Protein AF-A0A3Q0JJH2-F1 (afdb_monomer)

Radius of gyration: 17.93 Å; Cα contacts (8 Å, |Δi|>4): 308; chains: 1; bounding box: 48×33×58 Å

Structure (mmCIF, N/CA/C/O backbone):
data_AF-A0A3Q0JJH2-F1
#
_entry.id   AF-A0A3Q0JJH2-F1
#
loop_
_atom_site.group_PDB
_atom_site.id
_atom_site.type_symbol
_atom_site.label_atom_id
_atom_site.label_alt_id
_atom_site.label_comp_id
_atom_site.label_asym_id
_atom_site.label_entity_id
_atom_site.label_seq_id
_atom_site.pdbx_PDB_ins_code
_atom_site.Cartn_x
_atom_site.Cartn_y
_atom_site.Cartn_z
_atom_site.occupancy
_atom_site.B_iso_or_equiv
_atom_site.auth_seq_id
_atom_site.auth_comp_id
_atom_site.auth_asym_id
_atom_site.auth_atom_id
_atom_site.pdbx_PDB_model_num
ATOM 1 N N . MET A 1 1 ? 22.265 -4.317 -10.765 1.00 78.56 1 MET A N 1
ATOM 2 C CA . MET A 1 1 ? 21.485 -3.491 -11.712 1.00 78.56 1 MET A CA 1
ATOM 3 C C . MET A 1 1 ? 22.244 -2.249 -12.157 1.00 78.56 1 MET A C 1
ATOM 5 O O . MET A 1 1 ? 22.391 -2.113 -13.357 1.00 78.56 1 MET A O 1
ATOM 9 N N . VAL A 1 2 ? 22.826 -1.436 -11.262 1.00 87.62 2 VAL A N 1
ATOM 10 C CA . VAL A 1 2 ? 23.660 -0.266 -11.648 1.00 87.62 2 VAL A CA 1
ATOM 11 C C . VAL A 1 2 ? 24.727 -0.610 -12.698 1.00 87.62 2 VAL A C 1
ATOM 13 O O . VAL A 1 2 ? 24.720 -0.040 -13.778 1.00 87.62 2 VAL A O 1
ATOM 16 N N . ALA A 1 3 ? 25.558 -1.629 -12.451 1.00 90.75 3 ALA A N 1
ATOM 17 C CA . ALA A 1 3 ? 26.595 -2.040 -13.405 1.00 90.75 3 ALA A CA 1
ATOM 18 C C . ALA A 1 3 ? 26.052 -2.456 -14.790 1.00 90.75 3 ALA A C 1
ATOM 20 O O . ALA A 1 3 ? 26.708 -2.226 -15.800 1.00 90.75 3 ALA A O 1
ATOM 21 N N . LEU A 1 4 ? 24.856 -3.057 -14.844 1.00 87.44 4 LEU A N 1
ATOM 22 C CA . LEU A 1 4 ? 24.212 -3.436 -16.105 1.00 87.44 4 LEU A CA 1
ATOM 23 C C . LEU A 1 4 ? 23.657 -2.204 -16.828 1.00 87.44 4 LEU A C 1
ATOM 25 O O . LEU A 1 4 ? 23.808 -2.097 -18.040 1.00 87.44 4 LEU A O 1
ATOM 29 N N . LYS A 1 5 ? 23.070 -1.263 -16.078 1.00 86.62 5 LYS A N 1
ATOM 30 C CA . LYS A 1 5 ? 22.607 0.019 -16.613 1.00 86.62 5 LYS A CA 1
ATOM 31 C C . LYS A 1 5 ? 23.754 0.817 -17.215 1.00 86.62 5 LYS A C 1
ATOM 33 O O . LYS A 1 5 ? 23.659 1.248 -18.356 1.00 86.62 5 LYS A O 1
ATOM 38 N N . ASP A 1 6 ? 24.866 0.934 -16.499 1.00 90.19 6 ASP A N 1
ATOM 39 C CA . ASP A 1 6 ? 26.041 1.651 -16.993 1.00 90.19 6 ASP A CA 1
ATOM 40 C C . ASP A 1 6 ? 26.642 0.985 -18.239 1.00 90.19 6 ASP A C 1
ATOM 42 O O . ASP A 1 6 ? 27.138 1.672 -19.131 1.00 90.19 6 ASP A O 1
ATOM 46 N N . LEU A 1 7 ? 26.590 -0.349 -18.325 1.00 92.12 7 LEU A N 1
ATOM 47 C CA . LEU A 1 7 ? 27.030 -1.091 -19.505 1.00 92.12 7 LEU A CA 1
ATOM 48 C C . LEU A 1 7 ? 26.127 -0.826 -20.717 1.00 92.12 7 LEU A C 1
ATOM 50 O O . LEU A 1 7 ? 26.642 -0.514 -21.787 1.00 92.12 7 LEU A O 1
ATOM 54 N N . LEU A 1 8 ? 24.806 -0.924 -20.556 1.00 89.56 8 LEU A N 1
ATOM 55 C CA . LEU A 1 8 ? 23.842 -0.681 -21.636 1.00 89.56 8 LEU A CA 1
ATOM 56 C C . LEU A 1 8 ? 23.900 0.768 -22.121 1.00 89.56 8 LEU A C 1
ATOM 58 O O . LEU A 1 8 ? 24.003 1.003 -23.324 1.00 89.56 8 LEU A O 1
ATOM 62 N N . ASN A 1 9 ? 23.995 1.720 -21.192 1.00 90.12 9 ASN A N 1
ATOM 63 C CA . ASN A 1 9 ? 24.162 3.132 -21.517 1.00 90.12 9 ASN A CA 1
ATOM 64 C C . ASN A 1 9 ? 25.448 3.379 -22.325 1.00 90.12 9 ASN A C 1
ATOM 66 O O . ASN A 1 9 ? 25.437 4.141 -23.288 1.00 90.12 9 ASN A O 1
ATOM 70 N N . LYS A 1 10 ? 26.560 2.702 -21.991 1.00 94.06 10 LYS A N 1
ATOM 71 C CA . LYS A 1 10 ? 27.806 2.768 -22.784 1.00 94.06 10 LYS A CA 1
ATOM 72 C C . LYS A 1 10 ? 27.667 2.156 -24.178 1.00 94.06 10 LYS A C 1
ATOM 74 O O . LYS A 1 10 ? 28.386 2.566 -25.083 1.00 94.06 10 LYS A O 1
ATOM 79 N N . LEU A 1 11 ? 26.771 1.187 -24.344 1.00 93.12 11 LEU A N 1
ATOM 80 C CA . LEU A 1 11 ? 26.428 0.588 -25.634 1.00 93.12 11 LEU A CA 1
ATOM 81 C C . LEU A 1 11 ? 25.374 1.407 -26.406 1.00 93.12 11 LEU A C 1
ATOM 83 O O . LEU A 1 11 ? 25.013 1.021 -27.514 1.00 93.12 11 LEU A O 1
ATOM 87 N N . GLY A 1 12 ? 24.902 2.531 -25.851 1.00 91.00 12 GLY A N 1
ATOM 88 C CA . GLY A 1 12 ? 23.890 3.392 -26.465 1.00 91.00 12 GLY A CA 1
ATOM 89 C C . GLY A 1 12 ? 22.457 2.865 -26.349 1.00 91.00 12 GLY A C 1
ATOM 90 O O . GLY A 1 12 ? 21.598 3.301 -27.107 1.00 91.00 12 GLY A O 1
ATOM 91 N N . SER A 1 13 ? 22.197 1.923 -25.438 1.00 86.00 13 SER A N 1
ATOM 92 C CA . SER A 1 13 ? 20.863 1.382 -25.172 1.00 86.00 13 SER A CA 1
ATOM 93 C C . SER A 1 13 ? 20.348 1.861 -23.816 1.00 86.00 13 SER A C 1
ATOM 95 O O . SER A 1 13 ? 21.037 1.737 -22.806 1.00 86.00 13 SER A O 1
ATOM 97 N N . GLU A 1 14 ? 19.119 2.375 -23.798 1.00 82.69 14 GLU A N 1
ATOM 98 C CA . GLU A 1 14 ? 18.398 2.781 -22.581 1.00 82.69 14 GLU A CA 1
ATOM 99 C C . GLU A 1 14 ? 17.363 1.724 -22.140 1.00 82.69 14 GLU A C 1
ATOM 101 O O . GLU A 1 14 ? 16.640 1.901 -21.157 1.00 82.69 14 GLU A O 1
ATOM 106 N N . ASP A 1 15 ? 17.303 0.599 -22.858 1.00 82.88 15 ASP A N 1
ATOM 107 C CA . ASP A 1 15 ? 16.309 -0.452 -22.676 1.00 82.88 15 ASP A CA 1
ATOM 108 C C . ASP A 1 15 ? 16.650 -1.340 -21.475 1.00 82.88 15 ASP A C 1
ATOM 110 O O . ASP A 1 15 ? 17.476 -2.254 -21.536 1.00 82.88 15 ASP A O 1
ATOM 114 N N . LEU A 1 16 ? 15.977 -1.077 -20.357 1.00 81.06 16 LEU A N 1
ATOM 115 C CA . LEU A 1 16 ? 16.113 -1.825 -19.112 1.00 81.06 16 LEU A CA 1
ATOM 116 C C . LEU A 1 16 ? 14.752 -2.211 -18.570 1.00 81.06 16 LEU A C 1
ATOM 118 O O . LEU A 1 16 ? 14.040 -1.362 -18.047 1.00 81.06 16 LEU A O 1
ATOM 122 N N . TYR A 1 17 ? 14.445 -3.501 -18.605 1.00 80.88 17 TYR A N 1
ATOM 123 C CA . TYR A 1 17 ? 13.133 -4.007 -18.227 1.00 80.88 17 TYR A CA 1
ATOM 124 C C . TYR A 1 17 ? 13.139 -4.725 -16.878 1.00 80.88 17 TYR A C 1
ATOM 126 O O . TYR A 1 17 ? 14.127 -5.342 -16.474 1.00 80.88 17 TYR A O 1
ATOM 134 N N . THR A 1 18 ? 11.994 -4.677 -16.201 1.00 80.88 18 THR A N 1
ATOM 135 C CA . THR A 1 18 ? 11.694 -5.465 -15.001 1.00 80.88 18 THR A CA 1
ATOM 136 C C . THR A 1 18 ? 10.620 -6.499 -15.299 1.00 80.88 18 THR A C 1
ATOM 138 O O . THR A 1 18 ? 9.795 -6.315 -16.191 1.00 80.88 18 THR A O 1
ATOM 141 N N . GLU A 1 19 ? 10.595 -7.573 -14.514 1.00 81.50 19 GLU A N 1
ATOM 142 C CA . GLU A 1 19 ? 9.581 -8.627 -14.640 1.00 81.50 19 GLU A CA 1
ATOM 143 C C . GLU A 1 19 ? 8.169 -8.122 -14.312 1.00 81.50 19 GLU A C 1
ATOM 145 O O . GLU A 1 19 ? 7.200 -8.504 -14.965 1.00 81.50 19 GLU A O 1
ATOM 150 N N . TYR A 1 20 ? 8.048 -7.250 -13.305 1.00 79.94 20 TYR A N 1
ATOM 151 C CA . TYR A 1 20 ? 6.765 -6.721 -12.857 1.00 79.94 20 TYR A CA 1
ATOM 152 C C . TYR A 1 20 ? 6.463 -5.391 -13.539 1.00 79.94 20 TYR A C 1
ATOM 154 O O . TYR A 1 20 ? 7.293 -4.475 -13.539 1.00 79.94 20 TYR A O 1
ATOM 162 N N . ALA A 1 21 ? 5.256 -5.296 -14.097 1.00 76.94 21 ALA A N 1
ATOM 163 C CA . ALA A 1 21 ? 4.730 -4.070 -14.671 1.00 76.94 21 ALA A CA 1
ATOM 164 C C . ALA A 1 21 ? 4.319 -3.082 -13.569 1.00 76.94 21 ALA A C 1
ATOM 166 O O . ALA A 1 21 ? 3.740 -3.476 -12.556 1.00 76.94 21 ALA A O 1
ATOM 167 N N . PHE A 1 22 ? 4.588 -1.798 -13.789 1.00 81.06 22 PHE A N 1
ATOM 168 C CA . PHE A 1 22 ? 4.107 -0.699 -12.958 1.00 81.06 22 PHE A CA 1
ATOM 169 C C . PHE A 1 22 ? 3.631 0.428 -13.886 1.00 81.06 22 PHE A C 1
ATOM 171 O O . PHE A 1 22 ? 4.276 0.659 -14.914 1.00 81.06 22 PHE A O 1
ATOM 178 N N . PRO A 1 23 ? 2.513 1.107 -13.581 1.00 79.94 23 PRO A N 1
ATOM 179 C CA . PRO A 1 23 ? 1.968 2.133 -14.457 1.00 79.94 23 PRO A CA 1
ATOM 180 C C . PRO A 1 23 ? 2.925 3.327 -14.534 1.00 79.94 23 PRO A C 1
ATOM 182 O O . PRO A 1 23 ? 3.273 3.934 -13.524 1.00 79.94 23 PRO A O 1
ATOM 185 N N . LEU A 1 24 ? 3.342 3.664 -15.754 1.00 72.62 24 LEU A N 1
ATOM 186 C CA . LEU A 1 24 ? 4.229 4.799 -16.034 1.00 72.62 24 LEU A CA 1
ATOM 187 C C . LEU A 1 24 ? 3.459 6.101 -16.317 1.00 72.62 24 LEU A C 1
ATOM 189 O O . LEU A 1 24 ? 4.075 7.141 -16.527 1.00 72.62 24 LEU A O 1
ATOM 193 N N . GLU A 1 25 ? 2.124 6.061 -16.339 1.00 69.94 25 GLU A N 1
ATOM 194 C CA . GLU A 1 25 ? 1.290 7.239 -16.596 1.00 69.94 25 GLU A CA 1
ATOM 195 C C . GLU A 1 25 ? 1.340 8.246 -15.429 1.00 69.94 25 GLU A C 1
ATOM 197 O O . GLU A 1 25 ? 1.331 7.877 -14.251 1.00 69.94 25 GLU A O 1
ATOM 202 N N . GLY A 1 26 ? 1.363 9.544 -15.749 1.00 65.81 26 GLY A N 1
ATOM 203 C CA . GLY A 1 26 ? 1.410 10.624 -14.758 1.00 65.81 26 GLY A CA 1
ATOM 204 C C . GLY A 1 26 ? 2.782 10.764 -14.090 1.00 65.81 26 GLY A C 1
ATOM 205 O O . GLY A 1 26 ? 3.804 10.787 -14.764 1.00 65.81 26 GLY A O 1
ATOM 206 N N . ALA A 1 27 ? 2.808 10.874 -12.757 1.00 61.03 27 ALA A N 1
ATOM 207 C CA . ALA A 1 27 ? 4.054 10.976 -11.985 1.00 61.03 27 ALA A CA 1
ATOM 208 C C . ALA A 1 27 ? 4.847 9.652 -11.913 1.00 61.03 27 ALA A C 1
ATOM 210 O O . ALA A 1 27 ? 5.954 9.646 -11.375 1.00 61.03 27 ALA A O 1
ATOM 211 N N . GLY A 1 28 ? 4.275 8.549 -12.425 1.00 72.44 28 GLY A N 1
ATOM 212 C CA . GLY A 1 28 ? 4.922 7.253 -12.641 1.00 72.44 28 GLY A CA 1
ATOM 213 C C . GLY A 1 28 ? 5.951 6.878 -11.573 1.00 72.44 28 GLY A C 1
ATOM 214 O O . GLY A 1 28 ? 5.634 6.777 -10.385 1.00 72.44 28 GLY A O 1
ATOM 215 N N . THR A 1 29 ? 7.193 6.701 -12.021 1.00 75.81 29 THR A N 1
ATOM 216 C CA . THR A 1 29 ? 8.358 6.348 -11.197 1.00 75.81 29 THR A CA 1
ATOM 217 C C . THR A 1 29 ? 9.186 7.549 -10.743 1.00 75.81 29 THR A C 1
ATOM 219 O O . THR A 1 29 ? 10.202 7.356 -10.086 1.00 75.81 29 THR A O 1
ATOM 222 N N . ASP A 1 30 ? 8.798 8.775 -11.097 1.00 79.62 30 ASP A N 1
ATOM 223 C CA . ASP A 1 30 ? 9.562 9.984 -10.760 1.00 79.62 30 ASP A CA 1
ATOM 224 C C . ASP A 1 30 ? 9.453 10.292 -9.256 1.00 79.62 30 ASP A C 1
ATOM 226 O O . ASP A 1 30 ? 10.434 10.540 -8.552 1.00 79.62 30 ASP A O 1
ATOM 230 N N . LEU A 1 31 ? 8.241 10.157 -8.710 1.00 84.88 31 LEU A N 1
ATOM 231 C CA . LEU A 1 31 ? 8.006 10.294 -7.276 1.00 84.88 31 LEU A CA 1
ATOM 232 C C . LEU A 1 31 ? 8.098 8.938 -6.576 1.00 84.88 31 LEU A C 1
ATOM 234 O O . LEU A 1 31 ? 7.193 8.109 -6.669 1.00 84.88 31 LEU A O 1
ATOM 238 N N . ARG A 1 32 ? 9.140 8.764 -5.753 1.00 87.00 32 ARG A N 1
ATOM 239 C CA . ARG A 1 32 ? 9.352 7.548 -4.940 1.00 87.00 32 ARG A CA 1
ATOM 240 C C . ARG A 1 32 ? 8.157 7.182 -4.054 1.00 87.00 32 ARG A C 1
ATOM 242 O O . ARG A 1 32 ? 7.902 6.011 -3.788 1.00 87.00 32 ARG A O 1
ATOM 249 N N . ALA A 1 33 ? 7.390 8.184 -3.627 1.00 86.31 33 ALA A N 1
ATOM 250 C CA . ALA A 1 33 ? 6.197 7.988 -2.809 1.00 86.31 33 ALA A CA 1
ATOM 251 C C . ALA A 1 33 ? 5.089 7.176 -3.510 1.00 86.31 33 ALA A C 1
ATOM 253 O O . ALA A 1 33 ? 4.217 6.631 -2.834 1.00 86.31 33 ALA A O 1
ATOM 254 N N . ASN A 1 34 ? 5.131 7.067 -4.842 1.00 87.06 34 ASN A N 1
ATOM 255 C CA . ASN A 1 34 ? 4.131 6.366 -5.647 1.00 87.06 34 ASN A CA 1
ATOM 256 C C . ASN A 1 34 ? 4.356 4.860 -5.754 1.00 87.06 34 ASN A C 1
ATOM 258 O O . ASN A 1 34 ? 3.548 4.197 -6.387 1.00 87.06 34 ASN A O 1
ATOM 262 N N . TYR A 1 35 ? 5.431 4.302 -5.202 1.00 87.69 35 TYR A N 1
ATOM 263 C CA . TYR A 1 35 ? 5.672 2.854 -5.258 1.00 87.69 35 TYR A CA 1
ATOM 264 C C . TYR A 1 35 ? 6.283 2.279 -3.981 1.00 87.69 35 TYR A C 1
ATOM 266 O O . TYR A 1 35 ? 6.516 1.069 -3.906 1.00 87.69 35 TYR A O 1
ATOM 274 N N . LEU A 1 36 ? 6.535 3.126 -2.983 1.00 90.75 36 LEU A N 1
ATOM 275 C CA . LEU A 1 36 ? 7.040 2.729 -1.681 1.00 90.75 36 LEU A CA 1
ATOM 276 C C . LEU A 1 36 ? 5.912 2.450 -0.685 1.00 90.75 36 LEU A C 1
ATOM 278 O O . LEU A 1 36 ? 4.808 2.999 -0.739 1.00 90.75 36 LEU A O 1
ATOM 282 N N . LEU A 1 37 ? 6.261 1.640 0.309 1.00 90.44 37 LEU A N 1
ATOM 283 C CA . LEU A 1 37 ? 5.600 1.678 1.600 1.00 90.44 37 LEU A CA 1
ATOM 284 C C . LEU A 1 37 ? 6.112 2.933 2.325 1.00 90.44 37 LEU A C 1
ATOM 286 O O . LEU A 1 37 ? 7.214 2.934 2.872 1.00 90.44 37 LEU A O 1
ATOM 290 N N . ASN A 1 38 ? 5.355 4.027 2.238 1.00 89.50 38 ASN A N 1
ATOM 291 C CA . ASN A 1 38 ? 5.768 5.334 2.754 1.00 89.50 38 ASN A CA 1
ATOM 292 C C . ASN A 1 38 ? 5.878 5.354 4.284 1.00 89.50 38 ASN A C 1
ATOM 294 O O . ASN A 1 38 ? 6.755 6.016 4.836 1.00 89.50 38 ASN A O 1
ATOM 298 N N . ASN A 1 39 ? 5.024 4.597 4.968 1.00 88.88 39 ASN A N 1
ATOM 299 C CA . ASN A 1 39 ? 5.152 4.339 6.392 1.00 88.88 39 ASN A CA 1
ATOM 300 C C . ASN A 1 39 ? 6.098 3.168 6.658 1.00 88.88 39 ASN A C 1
ATOM 302 O O . ASN A 1 39 ? 6.214 2.214 5.888 1.00 88.88 39 ASN A O 1
ATOM 306 N N . LYS A 1 40 ? 6.736 3.197 7.829 1.00 88.31 40 LYS A N 1
ATOM 307 C CA . LYS A 1 40 ? 7.517 2.057 8.319 1.00 88.31 40 LYS A CA 1
ATOM 308 C C . LYS A 1 40 ? 6.587 0.866 8.555 1.00 88.31 40 LYS A C 1
ATOM 310 O O . LYS A 1 40 ? 5.476 1.036 9.044 1.00 88.31 40 LYS A O 1
ATOM 315 N N . ILE A 1 41 ? 7.091 -0.351 8.345 1.00 87.25 41 ILE A N 1
ATOM 316 C CA . ILE A 1 41 ? 6.372 -1.600 8.668 1.00 87.25 41 ILE A CA 1
ATOM 317 C C . ILE A 1 41 ? 5.913 -1.619 10.136 1.00 87.25 41 ILE A C 1
ATOM 319 O O . ILE A 1 41 ? 4.834 -2.115 10.441 1.00 87.25 41 ILE A O 1
ATOM 323 N N . ALA A 1 42 ? 6.720 -1.056 11.042 1.00 84.75 42 ALA A N 1
ATOM 324 C CA . ALA A 1 42 ? 6.350 -0.904 12.447 1.00 84.75 42 ALA A CA 1
ATOM 325 C C . ALA A 1 42 ? 5.176 0.068 12.644 1.00 84.75 42 ALA A C 1
ATOM 327 O O . ALA A 1 42 ? 4.333 -0.188 13.486 1.00 84.75 42 ALA A O 1
ATOM 328 N N . GLY A 1 43 ? 5.068 1.118 11.825 1.00 85.12 43 GLY A N 1
ATOM 329 C CA . GLY A 1 43 ? 3.969 2.080 11.898 1.00 85.12 43 GLY A CA 1
ATOM 330 C C . GLY A 1 43 ? 2.602 1.462 11.600 1.00 85.12 43 GLY A C 1
ATOM 331 O O . GLY A 1 43 ? 1.601 1.982 12.064 1.00 85.12 43 GLY A O 1
ATOM 332 N N . ALA A 1 44 ? 2.534 0.312 10.919 1.00 87.81 44 ALA A N 1
ATOM 333 C CA . ALA A 1 44 ? 1.265 -0.382 10.687 1.00 87.81 44 ALA A CA 1
ATOM 334 C C . ALA A 1 44 ? 0.553 -0.806 11.983 1.00 87.81 44 ALA A C 1
ATOM 336 O O . ALA A 1 44 ? -0.660 -0.976 11.970 1.00 87.81 44 ALA A O 1
ATOM 337 N N . GLU A 1 45 ? 1.285 -0.973 13.093 1.00 89.44 45 GLU A N 1
ATOM 338 C CA . GLU A 1 45 ? 0.675 -1.303 14.385 1.00 89.44 45 GLU A CA 1
ATOM 339 C C . GLU A 1 45 ? 0.070 -0.076 15.087 1.00 89.44 45 GLU A C 1
ATOM 341 O O . GLU A 1 45 ? -0.772 -0.248 15.957 1.00 89.44 45 GLU A O 1
ATOM 346 N N . GLU A 1 46 ? 0.454 1.144 14.695 1.00 88.88 46 GLU A N 1
ATOM 347 C CA . GLU A 1 46 ? -0.069 2.408 15.239 1.00 88.88 46 GLU A CA 1
ATOM 348 C C . GLU A 1 46 ? -1.231 3.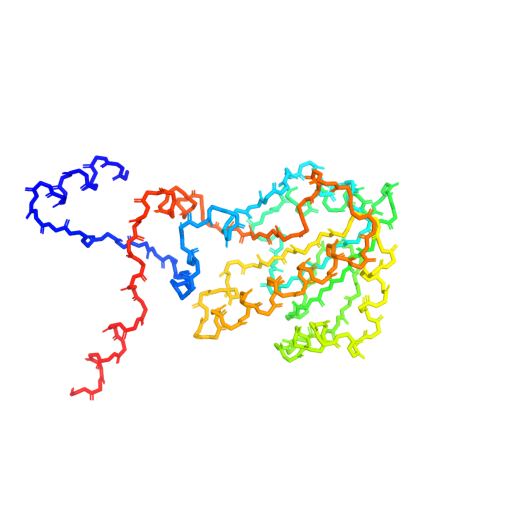002 14.433 1.00 88.88 46 GLU A C 1
ATOM 350 O O . GLU A 1 46 ? -1.740 4.059 14.803 1.00 88.88 46 GLU A O 1
ATOM 355 N N . ALA A 1 47 ? -1.587 2.398 13.298 1.00 90.50 47 ALA A N 1
ATOM 356 C CA . ALA A 1 47 ? -2.741 2.835 12.526 1.00 90.50 47 ALA A CA 1
ATOM 357 C C . ALA A 1 47 ? -4.026 2.585 13.329 1.00 90.50 47 ALA A C 1
ATOM 359 O O . ALA A 1 47 ? -4.083 1.634 14.105 1.00 90.50 47 ALA A O 1
ATOM 360 N N . ASP A 1 48 ? -5.048 3.413 13.109 1.00 91.12 48 ASP A N 1
ATOM 361 C CA . ASP A 1 48 ? -6.386 3.194 13.687 1.00 91.12 48 ASP A CA 1
ATOM 362 C C . ASP A 1 48 ? -7.276 2.418 12.707 1.00 91.12 48 ASP A C 1
ATOM 364 O O . ASP A 1 48 ? -8.099 1.593 13.093 1.00 91.12 48 ASP A O 1
ATOM 368 N N . LEU A 1 49 ? -7.087 2.680 11.410 1.00 92.31 49 LEU A N 1
ATOM 369 C CA . LEU A 1 49 ? -7.872 2.107 10.326 1.00 92.31 49 LEU A CA 1
ATOM 370 C C . LEU A 1 49 ? -6.950 1.733 9.168 1.00 92.31 49 LEU A C 1
ATOM 372 O O . LEU A 1 49 ? -6.234 2.591 8.645 1.00 92.31 49 LEU A O 1
ATOM 376 N N . ILE A 1 50 ? -6.996 0.475 8.731 1.00 93.69 50 ILE A N 1
ATOM 377 C CA . ILE A 1 50 ? -6.276 0.004 7.544 1.00 93.69 50 ILE A CA 1
ATOM 378 C C . ILE A 1 50 ? -7.267 -0.366 6.445 1.00 93.69 50 ILE A C 1
ATOM 380 O O . ILE A 1 50 ? -8.121 -1.229 6.628 1.00 93.69 50 ILE A O 1
ATOM 384 N N . LEU A 1 51 ? -7.102 0.235 5.269 1.00 93.88 51 LEU A N 1
ATOM 385 C CA . LEU A 1 51 ? -7.776 -0.171 4.042 1.00 93.88 51 LEU A CA 1
ATOM 386 C C . LEU A 1 51 ? -6.799 -0.936 3.147 1.00 93.88 51 LEU A C 1
ATOM 388 O O . LEU A 1 51 ? -5.853 -0.358 2.611 1.00 93.88 51 LEU A O 1
ATOM 392 N N . LEU A 1 52 ? -7.048 -2.228 2.961 1.00 93.75 52 LEU A N 1
ATOM 393 C CA . LEU A 1 52 ? -6.303 -3.089 2.049 1.00 93.75 52 LEU A CA 1
ATOM 394 C C . LEU A 1 52 ? -7.019 -3.146 0.693 1.00 93.75 52 LEU A C 1
ATOM 396 O O . LEU A 1 52 ? -8.192 -3.510 0.621 1.00 93.75 52 LEU A O 1
ATOM 400 N N . ILE A 1 53 ? -6.308 -2.814 -0.384 1.00 93.00 53 ILE A N 1
ATOM 401 C CA . ILE A 1 53 ? -6.834 -2.801 -1.753 1.00 93.00 53 ILE A CA 1
ATOM 402 C C . ILE A 1 53 ? -6.069 -3.817 -2.598 1.00 93.00 53 ILE A C 1
ATOM 404 O O . ILE A 1 53 ? -4.900 -3.614 -2.930 1.00 93.00 53 ILE A O 1
ATOM 408 N N . GLY A 1 54 ? -6.742 -4.909 -2.958 1.00 89.75 54 GLY A N 1
ATOM 409 C CA . GLY A 1 54 ? -6.263 -5.904 -3.918 1.00 89.75 54 GLY A CA 1
ATOM 410 C C . GLY A 1 54 ? -4.936 -6.570 -3.545 1.00 89.75 54 GLY A C 1
ATOM 411 O O . GLY A 1 54 ? -4.259 -7.083 -4.427 1.00 89.75 54 GLY A O 1
ATOM 412 N N . THR A 1 55 ? -4.543 -6.538 -2.271 1.00 90.88 55 THR A N 1
ATOM 413 C CA . THR A 1 55 ? -3.300 -7.140 -1.762 1.00 90.88 55 THR A CA 1
ATOM 414 C C . THR A 1 55 ? -3.620 -8.310 -0.852 1.00 90.88 55 THR A C 1
ATOM 416 O O . THR A 1 55 ? -4.619 -8.281 -0.137 1.00 90.88 55 THR A O 1
ATOM 419 N N . ASN A 1 56 ? -2.783 -9.342 -0.836 1.00 92.06 56 ASN A N 1
ATOM 420 C CA . ASN A 1 56 ? -2.832 -10.354 0.208 1.00 92.06 56 ASN A CA 1
ATOM 421 C C . ASN A 1 56 ? -1.555 -10.303 1.061 1.00 92.06 56 ASN A C 1
ATOM 423 O O . ASN A 1 56 ? -0.580 -11.009 0.765 1.00 92.06 56 ASN A O 1
ATOM 427 N N . PRO A 1 57 ? -1.547 -9.529 2.167 1.00 90.88 57 PRO A N 1
ATOM 428 C CA . PRO A 1 57 ? -0.345 -9.3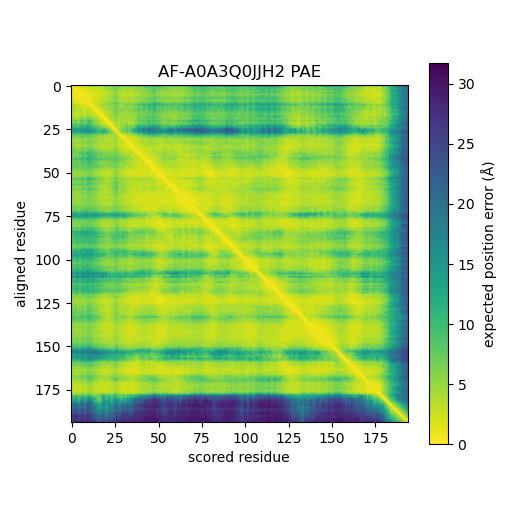46 2.972 1.00 90.88 57 PRO A CA 1
ATOM 429 C C . PRO A 1 57 ? 0.133 -10.655 3.609 1.00 90.88 57 PRO A C 1
ATOM 431 O O . PRO A 1 57 ? 1.311 -10.779 3.929 1.00 90.88 57 PRO A O 1
ATOM 434 N N . ARG A 1 58 ? -0.729 -11.670 3.761 1.00 90.75 58 ARG A N 1
ATOM 435 C CA . ARG A 1 58 ? -0.329 -12.985 4.282 1.00 90.75 58 ARG A CA 1
ATOM 436 C C . ARG A 1 58 ? 0.694 -13.683 3.387 1.00 90.75 58 ARG A C 1
ATOM 438 O O . ARG A 1 58 ? 1.551 -14.382 3.923 1.00 90.75 58 ARG A O 1
ATOM 445 N N . PHE A 1 59 ? 0.595 -13.520 2.069 1.00 89.75 59 PHE A N 1
ATOM 446 C CA . PHE A 1 59 ? 1.506 -14.150 1.110 1.00 89.75 59 PHE A CA 1
ATOM 447 C C . PHE A 1 59 ? 2.569 -13.183 0.592 1.00 89.75 59 PHE A C 1
ATOM 449 O O . PHE A 1 59 ? 3.714 -13.589 0.426 1.00 89.75 59 PHE A O 1
ATOM 456 N N . GLU A 1 60 ? 2.214 -11.917 0.370 1.00 88.12 60 GLU A N 1
ATOM 457 C CA . GLU A 1 60 ? 3.134 -10.912 -0.176 1.00 88.12 60 GLU A CA 1
ATOM 458 C C . GLU A 1 60 ? 4.135 -10.415 0.874 1.00 88.12 60 GLU A C 1
ATOM 460 O O . GLU A 1 60 ? 5.329 -10.323 0.601 1.00 88.12 60 GLU A O 1
ATOM 465 N N . ALA A 1 61 ? 3.673 -10.130 2.095 1.00 89.69 61 ALA A N 1
ATOM 466 C CA . ALA A 1 61 ? 4.517 -9.614 3.169 1.00 89.69 61 ALA A CA 1
ATOM 467 C C . ALA A 1 61 ? 4.088 -10.173 4.539 1.00 89.69 61 ALA A C 1
ATOM 469 O O . ALA A 1 61 ? 3.485 -9.459 5.348 1.00 89.69 61 ALA A O 1
ATOM 470 N N . PRO A 1 62 ? 4.435 -11.437 4.861 1.00 91.00 62 PRO A N 1
ATOM 471 C CA . PRO A 1 62 ? 3.967 -12.104 6.079 1.00 91.00 62 PRO A CA 1
ATOM 472 C C . PRO A 1 62 ? 4.302 -11.344 7.371 1.00 91.00 62 PRO A C 1
ATOM 474 O O . PRO A 1 62 ? 3.517 -11.342 8.319 1.00 91.00 62 PRO A O 1
ATOM 477 N N . LEU A 1 63 ? 5.452 -10.659 7.404 1.00 91.31 63 LEU A N 1
ATOM 478 C CA . LEU A 1 63 ? 5.860 -9.811 8.528 1.00 91.31 63 LEU A CA 1
ATOM 479 C C . LEU A 1 63 ? 4.962 -8.579 8.681 1.00 91.31 63 LEU A C 1
ATOM 481 O O . LEU A 1 63 ? 4.623 -8.215 9.804 1.00 91.31 63 LEU A O 1
ATOM 485 N N . PHE A 1 64 ? 4.546 -7.967 7.572 1.00 92.06 64 PHE A N 1
ATOM 486 C CA . PHE A 1 64 ? 3.589 -6.863 7.581 1.00 92.06 64 PHE A CA 1
ATOM 487 C C . PHE A 1 64 ? 2.227 -7.346 8.091 1.00 92.06 64 PHE A C 1
ATOM 489 O O . PHE A 1 64 ? 1.669 -6.745 9.005 1.00 92.06 64 PHE A O 1
ATOM 496 N N . ASN A 1 65 ? 1.756 -8.510 7.626 1.00 93.12 65 ASN A N 1
ATOM 497 C CA . ASN A 1 65 ? 0.521 -9.115 8.131 1.00 93.12 65 ASN A CA 1
ATOM 498 C C . ASN A 1 65 ? 0.582 -9.431 9.634 1.00 93.12 65 ASN A C 1
ATOM 500 O O . ASN A 1 65 ? -0.393 -9.239 10.354 1.00 93.12 65 ASN A O 1
ATOM 504 N N . ALA A 1 66 ? 1.729 -9.903 10.130 1.00 92.62 66 ALA A N 1
ATOM 505 C CA . ALA A 1 66 ? 1.924 -10.158 11.554 1.00 92.62 66 ALA A CA 1
ATOM 506 C C . ALA A 1 66 ? 1.854 -8.869 12.392 1.00 92.62 66 ALA A C 1
ATOM 508 O O . ALA A 1 66 ? 1.338 -8.899 13.508 1.00 92.62 66 ALA A O 1
ATOM 509 N N . ARG A 1 67 ? 2.330 -7.736 11.856 1.00 92.56 67 ARG A N 1
ATOM 510 C CA . ARG A 1 67 ? 2.225 -6.420 12.507 1.00 92.56 67 ARG A CA 1
ATOM 511 C C . ARG A 1 67 ? 0.801 -5.888 12.509 1.00 92.56 67 ARG A C 1
ATOM 513 O O . ARG A 1 67 ? 0.348 -5.460 13.564 1.00 92.56 67 ARG A O 1
ATOM 520 N N . ILE A 1 68 ? 0.081 -6.018 11.395 1.00 92.88 68 ILE A N 1
ATOM 521 C CA . ILE A 1 68 ? -1.357 -5.713 11.335 1.00 92.88 68 ILE A CA 1
ATOM 522 C C . ILE A 1 68 ? -2.105 -6.538 12.381 1.00 92.88 68 ILE A C 1
ATOM 524 O O . ILE A 1 68 ? -2.838 -5.990 13.194 1.00 92.88 68 ILE A O 1
ATOM 528 N N . ARG A 1 69 ? -1.849 -7.850 12.437 1.00 92.38 69 ARG A N 1
ATOM 529 C CA . ARG A 1 69 ? -2.471 -8.735 13.427 1.00 92.38 69 ARG A CA 1
ATOM 530 C C . ARG A 1 69 ? -2.144 -8.328 14.866 1.00 92.38 69 ARG A C 1
ATOM 532 O O . ARG A 1 69 ? -2.999 -8.436 15.737 1.00 92.38 69 ARG A O 1
ATOM 539 N N . LYS A 1 70 ? -0.918 -7.872 15.135 1.00 92.31 70 LYS A N 1
ATOM 540 C CA . LYS A 1 70 ? -0.537 -7.350 16.454 1.00 92.31 70 LYS A CA 1
ATOM 541 C C . LYS A 1 70 ? -1.308 -6.065 16.788 1.00 92.31 70 LYS A C 1
ATOM 543 O O . LYS A 1 70 ? -1.800 -5.956 17.908 1.00 92.31 70 LYS A O 1
ATOM 548 N N . GLY A 1 71 ? -1.432 -5.140 15.833 1.00 91.12 71 GLY A N 1
ATOM 549 C CA . GLY A 1 71 ? -2.239 -3.921 15.965 1.00 91.12 71 GLY A CA 1
ATOM 550 C C . GLY A 1 71 ? -3.712 -4.234 16.226 1.00 91.12 71 GLY A C 1
ATOM 551 O O . GLY A 1 71 ? -4.278 -3.720 17.180 1.00 91.12 71 GLY A O 1
ATOM 552 N N . TYR A 1 72 ? -4.287 -5.179 15.482 1.00 91.12 72 TYR A N 1
ATOM 553 C CA . TYR A 1 72 ? -5.652 -5.678 15.686 1.00 91.12 72 TYR A CA 1
ATOM 554 C C . TYR A 1 72 ? -5.891 -6.194 17.111 1.00 91.12 72 TYR A C 1
ATOM 556 O O . TYR A 1 72 ? -6.890 -5.866 17.736 1.00 91.12 72 TYR A O 1
ATOM 564 N N . LEU A 1 73 ? -4.944 -6.959 17.661 1.00 90.06 73 LEU A N 1
ATOM 565 C CA . LEU A 1 73 ? -5.066 -7.522 19.010 1.00 90.06 73 LEU A CA 1
ATOM 566 C C . LEU A 1 73 ? -4.812 -6.516 20.142 1.00 90.06 73 LEU A C 1
ATOM 568 O O . LEU A 1 73 ? -5.257 -6.758 21.259 1.00 90.06 73 LEU A O 1
ATOM 572 N N . THR A 1 74 ? -4.045 -5.450 19.893 1.00 89.50 74 THR A N 1
ATOM 573 C CA . THR A 1 74 ? -3.558 -4.548 20.957 1.00 89.50 74 THR A CA 1
ATOM 574 C C . THR A 1 74 ? -4.256 -3.191 20.948 1.00 89.50 74 THR A C 1
ATOM 576 O O . THR A 1 74 ? -4.518 -2.640 22.010 1.00 89.50 74 THR A O 1
ATOM 579 N N . ASN A 1 75 ? -4.544 -2.661 19.758 1.00 82.94 75 ASN A N 1
ATOM 580 C CA . ASN A 1 75 ? -4.970 -1.280 19.526 1.00 82.94 75 ASN A CA 1
ATOM 581 C C . ASN A 1 75 ? -6.380 -1.186 18.917 1.00 82.94 75 ASN A C 1
ATOM 583 O O . ASN A 1 75 ? -6.741 -0.119 18.437 1.00 82.94 75 ASN A O 1
ATOM 587 N N . GLU A 1 76 ? -7.148 -2.285 18.906 1.00 85.00 76 GLU A N 1
ATOM 588 C CA . GLU A 1 76 ? -8.500 -2.349 18.312 1.00 85.00 76 GLU A CA 1
ATOM 589 C C . GLU A 1 76 ? -8.540 -1.810 16.872 1.00 85.00 76 GLU A C 1
ATOM 591 O O . GLU A 1 76 ? -9.462 -1.109 16.467 1.00 85.00 76 GLU A O 1
ATOM 596 N N . LEU A 1 77 ? -7.498 -2.127 16.100 1.00 89.31 77 LEU A N 1
ATOM 597 C CA . LEU A 1 77 ? -7.365 -1.683 14.720 1.00 89.31 77 LEU A CA 1
ATOM 598 C C . LEU A 1 77 ? -8.540 -2.179 13.869 1.00 89.31 77 LEU A C 1
ATOM 600 O O . LEU A 1 77 ? -8.729 -3.388 13.718 1.00 89.31 77 LEU A O 1
ATOM 604 N N . ASP A 1 78 ? -9.220 -1.260 13.192 1.00 91.69 78 ASP A N 1
ATOM 605 C CA . ASP A 1 78 ? -10.206 -1.617 12.182 1.00 91.69 78 ASP A CA 1
ATOM 606 C C . ASP A 1 78 ? -9.509 -1.937 10.853 1.00 91.69 78 ASP A C 1
ATOM 608 O O . ASP A 1 78 ? -8.719 -1.148 10.323 1.00 91.69 78 ASP A O 1
ATOM 612 N N . VAL A 1 79 ? -9.816 -3.098 10.274 1.00 92.81 79 VAL A N 1
ATOM 613 C CA . VAL A 1 79 ? -9.286 -3.499 8.965 1.00 92.81 79 VAL A CA 1
ATOM 614 C C . VAL A 1 79 ? -10.426 -3.666 7.978 1.00 92.81 79 VAL A C 1
ATOM 616 O O . VAL A 1 79 ? -11.360 -4.427 8.217 1.00 92.81 79 VAL A O 1
ATOM 619 N N . ALA A 1 80 ? -10.320 -2.997 6.835 1.00 93.50 80 ALA A N 1
ATOM 620 C CA . ALA A 1 80 ? -11.218 -3.163 5.707 1.00 93.50 80 ALA A CA 1
ATOM 621 C C . ALA A 1 80 ? -10.481 -3.712 4.490 1.00 93.50 80 ALA A C 1
ATOM 623 O O . ALA A 1 80 ? -9.310 -3.407 4.250 1.00 93.50 80 ALA A O 1
ATOM 624 N N . TYR A 1 81 ? -11.193 -4.513 3.703 1.00 93.31 81 TYR A N 1
ATOM 625 C CA . TYR A 1 81 ? -10.641 -5.217 2.557 1.00 93.31 81 TYR A CA 1
ATOM 626 C C . TYR A 1 81 ? -11.478 -4.999 1.300 1.00 93.31 81 TYR A C 1
ATOM 628 O O . TYR A 1 81 ? -12.690 -5.238 1.298 1.00 93.31 81 TYR A O 1
ATOM 636 N N . ILE A 1 82 ? -10.807 -4.609 0.216 1.00 92.75 82 ILE A N 1
ATOM 637 C CA . ILE A 1 82 ? -11.354 -4.553 -1.140 1.00 92.75 82 ILE A CA 1
ATOM 638 C C . ILE A 1 82 ? -10.580 -5.541 -2.002 1.00 92.75 82 ILE A C 1
ATOM 640 O O . ILE A 1 82 ? -9.371 -5.402 -2.176 1.00 92.75 82 ILE A O 1
ATOM 644 N N . GLY A 1 83 ? -11.275 -6.513 -2.576 1.00 89.62 83 GLY A N 1
ATOM 645 C CA . GLY A 1 83 ? -10.684 -7.555 -3.407 1.00 89.62 83 GLY A CA 1
ATOM 646 C C . GLY A 1 83 ? -11.310 -8.925 -3.151 1.00 89.62 83 GLY A C 1
ATOM 647 O O . GLY A 1 83 ? -12.267 -9.021 -2.377 1.00 89.62 83 GLY A O 1
ATOM 648 N N . PRO A 1 84 ? -10.766 -9.987 -3.770 1.00 88.69 84 PRO A N 1
ATOM 649 C CA . PRO A 1 84 ? -11.277 -11.345 -3.615 1.00 88.69 84 PRO A CA 1
ATOM 650 C C . PRO A 1 84 ? -11.216 -11.789 -2.153 1.00 88.69 84 PRO A C 1
ATOM 652 O O . PRO A 1 84 ? -10.224 -11.539 -1.470 1.00 88.69 84 PRO A O 1
ATOM 655 N N . LYS A 1 85 ? -12.253 -12.466 -1.653 1.00 87.19 85 LYS A N 1
ATOM 656 C CA . LYS A 1 85 ? -12.261 -12.942 -0.256 1.00 87.19 85 LYS A CA 1
ATOM 657 C C . LYS A 1 85 ? -11.055 -13.844 0.049 1.00 87.19 85 LYS A C 1
ATOM 659 O O . LYS A 1 85 ? -10.873 -14.884 -0.583 1.00 87.19 85 LYS A O 1
ATOM 664 N N . VAL A 1 86 ? -10.265 -13.467 1.056 1.00 88.69 86 VAL A N 1
ATOM 665 C CA . VAL A 1 86 ? -9.029 -14.150 1.469 1.00 88.69 86 VAL A CA 1
ATOM 666 C C . VAL A 1 86 ? -8.962 -14.302 2.986 1.00 88.69 86 VAL A C 1
ATOM 668 O O . VAL A 1 86 ? -9.315 -13.400 3.731 1.00 88.69 86 VAL A O 1
ATOM 671 N N . ASP A 1 87 ? -8.447 -15.430 3.468 1.00 88.50 87 ASP A N 1
ATOM 672 C CA . ASP A 1 87 ? -8.249 -15.634 4.907 1.00 88.50 87 ASP A CA 1
ATOM 673 C C . ASP A 1 87 ? -6.966 -14.934 5.404 1.00 88.50 87 ASP A C 1
ATOM 675 O O . ASP A 1 87 ? -5.844 -15.407 5.171 1.00 88.50 87 ASP A O 1
ATOM 679 N N . LEU A 1 88 ? -7.133 -13.820 6.125 1.00 85.75 88 LEU A N 1
ATOM 680 C CA . LEU A 1 88 ? -6.046 -13.027 6.713 1.00 85.75 88 LEU A CA 1
ATOM 681 C C . LEU A 1 88 ? -5.684 -13.426 8.160 1.00 85.75 88 LEU A C 1
ATOM 683 O O . LEU A 1 88 ? -4.672 -12.949 8.682 1.00 85.75 88 LEU A O 1
ATOM 687 N N . ARG A 1 89 ? -6.414 -14.377 8.770 1.00 88.31 89 ARG A N 1
ATOM 688 C CA . ARG A 1 89 ? -6.290 -14.818 10.181 1.00 88.31 89 ARG A CA 1
ATOM 689 C C . ARG A 1 89 ? -6.647 -13.769 11.249 1.00 88.31 89 ARG A C 1
ATOM 691 O O . ARG A 1 89 ? -6.208 -13.894 12.396 1.00 88.31 89 ARG A O 1
ATOM 698 N N . TYR A 1 90 ? -7.406 -12.753 10.872 1.00 89.56 90 TYR A N 1
ATOM 699 C CA . TYR A 1 90 ? -8.079 -11.790 11.746 1.00 89.56 90 TYR A CA 1
ATOM 700 C C . TYR A 1 90 ? -9.362 -11.333 11.050 1.00 89.56 90 TYR A C 1
ATOM 702 O O . TYR A 1 90 ? -9.473 -11.481 9.828 1.00 89.56 90 TYR A O 1
ATOM 710 N N . ASP A 1 91 ? -10.314 -10.806 11.816 1.00 90.56 91 ASP A N 1
ATOM 711 C CA . ASP A 1 91 ? -11.570 -10.321 11.251 1.00 90.56 91 ASP A CA 1
ATOM 712 C C . ASP A 1 91 ? -11.340 -9.000 10.515 1.00 90.56 91 ASP A C 1
ATOM 714 O O . ASP A 1 91 ? -10.575 -8.140 10.955 1.00 90.56 91 ASP A O 1
ATOM 718 N N . TYR A 1 92 ? -11.987 -8.859 9.363 1.00 92.31 92 TYR A N 1
ATOM 719 C CA . TYR A 1 92 ? -11.915 -7.662 8.538 1.00 92.31 92 TYR A CA 1
ATOM 720 C C . TYR A 1 92 ? -13.277 -7.374 7.905 1.00 92.31 92 TYR A C 1
ATOM 722 O O . TYR A 1 92 ? -14.054 -8.280 7.592 1.00 92.31 92 TYR A O 1
ATOM 730 N N . GLU A 1 93 ? -13.562 -6.096 7.681 1.00 92.62 93 GLU A N 1
ATOM 731 C CA . GLU A 1 93 ? -14.753 -5.646 6.970 1.00 92.62 93 GLU A CA 1
ATOM 732 C C . GLU A 1 93 ? -14.537 -5.818 5.460 1.00 92.62 93 GLU A C 1
ATOM 734 O O . GLU A 1 93 ? -13.747 -5.109 4.833 1.00 92.62 93 GLU A O 1
ATOM 739 N N . HIS A 1 94 ? -15.218 -6.793 4.852 1.00 92.69 94 HIS A N 1
ATOM 740 C CA . HIS A 1 94 ? -15.173 -6.987 3.401 1.00 92.69 94 HIS A CA 1
ATOM 741 C C . HIS A 1 94 ? -16.115 -6.003 2.708 1.00 92.69 94 HIS A C 1
ATOM 743 O O . HIS A 1 94 ? -17.332 -6.137 2.806 1.00 92.69 94 HIS A O 1
ATOM 749 N N . LEU A 1 95 ? -15.553 -5.030 1.990 1.00 88.62 95 LEU A N 1
ATOM 750 C CA . LEU A 1 95 ? -16.331 -4.010 1.278 1.00 88.62 95 LEU A CA 1
ATOM 751 C C . LEU A 1 95 ? -16.804 -4.497 -0.104 1.00 88.62 95 LEU A C 1
ATOM 753 O O . LEU A 1 95 ? -17.765 -3.964 -0.653 1.00 88.62 95 LEU A O 1
ATOM 757 N N . GLY A 1 96 ? -16.138 -5.513 -0.663 1.00 88.62 96 GLY A N 1
ATOM 758 C CA . GLY A 1 96 ? -16.451 -6.123 -1.957 1.00 88.62 96 GLY A CA 1
ATOM 759 C C . GLY A 1 96 ? -15.221 -6.272 -2.854 1.00 88.62 96 GLY A C 1
ATOM 760 O O . GLY A 1 96 ? -14.089 -6.096 -2.409 1.00 88.62 96 GLY A O 1
ATOM 761 N N . GLU A 1 97 ? -15.435 -6.625 -4.123 1.00 85.50 97 GLU A N 1
ATOM 762 C CA . GLU A 1 97 ? -14.353 -7.011 -5.053 1.00 85.50 97 GLU A CA 1
ATOM 763 C C . GLU A 1 97 ? -14.204 -6.059 -6.256 1.00 85.50 97 GLU A C 1
ATOM 765 O O . GLU A 1 97 ? -13.218 -6.119 -6.988 1.00 85.50 97 GLU A O 1
ATOM 770 N N . SER A 1 98 ? -15.171 -5.161 -6.465 1.00 83.19 98 SER A N 1
ATOM 771 C CA . SER A 1 98 ? -15.250 -4.319 -7.662 1.00 83.19 98 SER A CA 1
ATOM 772 C C . SER A 1 98 ? -14.367 -3.074 -7.573 1.00 83.19 98 SER A C 1
ATOM 774 O O . SER A 1 98 ? -14.406 -2.341 -6.586 1.00 83.19 98 SER A O 1
ATOM 776 N N . ALA A 1 99 ? -13.662 -2.751 -8.662 1.00 78.56 99 ALA A N 1
ATOM 777 C CA . ALA A 1 99 ? -12.877 -1.517 -8.783 1.00 78.56 99 ALA A CA 1
ATOM 778 C C . ALA A 1 99 ? -13.736 -0.239 -8.665 1.00 78.56 99 ALA A C 1
ATOM 780 O O . ALA A 1 99 ? -13.244 0.812 -8.254 1.00 78.56 99 ALA A O 1
ATOM 781 N N . ASP A 1 100 ? -15.038 -0.323 -8.959 1.00 84.44 100 ASP A N 1
ATOM 782 C CA . ASP A 1 100 ? -15.971 0.795 -8.791 1.00 84.44 100 ASP A CA 1
ATOM 783 C C . ASP A 1 100 ? -16.160 1.211 -7.327 1.00 84.44 100 ASP A C 1
ATOM 785 O O . ASP A 1 100 ? -16.482 2.368 -7.064 1.00 84.44 100 ASP A O 1
ATOM 789 N N . LEU A 1 101 ? -15.878 0.328 -6.362 1.00 86.00 101 LEU A N 1
ATOM 790 C CA . LEU A 1 101 ? -15.880 0.690 -4.942 1.00 86.00 101 LEU A CA 1
ATOM 791 C C . LEU A 1 101 ? -14.801 1.728 -4.629 1.00 86.00 101 LEU A C 1
ATOM 793 O O . LEU A 1 101 ? -15.033 2.631 -3.832 1.00 86.00 101 LEU A O 1
ATOM 797 N N . ILE A 1 102 ? -13.650 1.663 -5.306 1.00 85.56 102 ILE A N 1
ATOM 798 C CA . ILE A 1 102 ? -12.578 2.654 -5.150 1.00 85.56 102 ILE A CA 1
ATOM 799 C C . ILE A 1 102 ? -13.065 4.020 -5.651 1.00 85.56 102 ILE A C 1
ATOM 801 O O . ILE A 1 102 ? -12.830 5.034 -4.997 1.00 85.56 102 ILE A O 1
ATOM 805 N N . LYS A 1 103 ? -13.824 4.053 -6.756 1.00 86.94 103 LYS A N 1
ATOM 806 C CA . LYS A 1 103 ? -14.456 5.287 -7.255 1.00 86.94 103 LYS A CA 1
ATOM 807 C C . LYS A 1 103 ? -15.501 5.825 -6.279 1.00 86.94 103 LYS A C 1
ATOM 809 O O . LYS A 1 103 ? -15.524 7.024 -6.033 1.00 86.94 103 LYS A O 1
ATOM 814 N N . GLN A 1 104 ? -16.337 4.956 -5.708 1.00 86.19 104 GLN A N 1
ATOM 815 C CA . GLN A 1 104 ? -17.364 5.345 -4.731 1.00 86.19 104 GLN A CA 1
ATOM 816 C C . GLN A 1 104 ? -16.769 5.853 -3.412 1.00 86.19 104 GLN A C 1
ATOM 818 O O . GLN A 1 104 ? -17.332 6.740 -2.769 1.00 86.19 104 GLN A O 1
ATOM 823 N N . LEU A 1 105 ? -15.627 5.299 -3.003 1.00 85.75 105 LEU A N 1
ATOM 824 C CA . LEU A 1 105 ? -14.851 5.794 -1.872 1.00 85.75 105 LEU A CA 1
ATOM 825 C C . LEU A 1 105 ? -14.242 7.152 -2.196 1.00 85.75 105 LEU A C 1
ATOM 827 O O . LEU A 1 105 ? -14.380 8.081 -1.407 1.00 85.75 105 LEU A O 1
ATOM 831 N N . ALA A 1 106 ? -13.645 7.293 -3.381 1.00 84.19 106 ALA A N 1
ATOM 832 C CA . ALA A 1 106 ? -13.112 8.566 -3.839 1.00 84.19 106 ALA A CA 1
ATOM 833 C C . ALA A 1 106 ? -14.213 9.630 -3.982 1.00 84.19 106 ALA A C 1
ATOM 835 O O . ALA A 1 106 ? -13.941 10.801 -3.745 1.00 84.19 106 ALA A O 1
ATOM 836 N N . SER A 1 107 ? -15.456 9.272 -4.321 1.00 83.81 107 SER A N 1
ATOM 837 C CA . SER A 1 107 ? -16.590 10.208 -4.386 1.00 83.81 107 SER A CA 1
ATOM 838 C C . SER A 1 107 ? -17.263 10.479 -3.036 1.00 83.81 107 SER A C 1
ATOM 840 O O . SER A 1 107 ? -18.128 11.348 -2.969 1.00 83.81 107 SER A O 1
ATOM 842 N N . GLY A 1 108 ? -16.896 9.757 -1.972 1.00 79.62 108 GLY A N 1
ATOM 843 C CA . GLY A 1 108 ? -17.502 9.886 -0.642 1.00 79.62 108 GLY A CA 1
ATOM 844 C C . GLY A 1 108 ? -18.915 9.300 -0.524 1.00 79.62 108 GLY A C 1
ATOM 845 O O . GLY A 1 108 ? -19.600 9.515 0.473 1.00 79.62 108 GLY A O 1
ATOM 846 N N . SER A 1 109 ? -19.382 8.555 -1.529 1.00 81.38 109 SER A N 1
ATOM 847 C CA . SER A 1 109 ? -20.740 7.988 -1.546 1.00 81.38 109 SER A CA 1
ATOM 848 C C . SER A 1 109 ? -20.874 6.745 -0.659 1.00 81.38 109 SER A C 1
ATOM 850 O O . SER A 1 109 ? -21.981 6.373 -0.274 1.00 81.38 109 SER A O 1
ATOM 852 N N . HIS A 1 110 ? -19.756 6.095 -0.334 1.00 83.44 110 HIS A N 1
ATOM 853 C CA . HIS A 1 110 ? -19.734 4.864 0.449 1.00 83.44 110 HIS A CA 1
ATOM 854 C C . HIS A 1 110 ? -19.709 5.137 1.964 1.00 83.44 110 HIS A C 1
ATOM 856 O O . HIS A 1 110 ? -19.005 6.034 2.429 1.00 83.44 110 HIS A O 1
ATOM 862 N N . ALA A 1 111 ? -20.400 4.313 2.763 1.00 81.00 111 ALA A N 1
ATOM 863 C CA . ALA A 1 111 ? -20.465 4.458 4.228 1.00 81.00 111 ALA A CA 1
ATOM 864 C C . ALA A 1 111 ? -19.078 4.457 4.903 1.00 81.00 111 ALA A C 1
ATOM 866 O O . ALA A 1 111 ? -18.855 5.150 5.895 1.00 81.00 111 ALA A O 1
ATOM 867 N N . PHE A 1 112 ? -18.128 3.731 4.313 1.00 84.94 112 PHE A N 1
ATOM 868 C CA . PHE A 1 112 ? -16.744 3.636 4.782 1.00 84.94 112 PHE A CA 1
ATOM 869 C C . PHE A 1 112 ? -15.943 4.945 4.630 1.00 84.94 112 PHE A C 1
ATOM 871 O O . PHE A 1 112 ? -14.993 5.160 5.375 1.00 84.94 112 PHE A O 1
ATOM 878 N N . SER A 1 113 ? -16.351 5.868 3.748 1.00 82.50 113 SER A N 1
ATOM 879 C CA . SER A 1 113 ? -15.709 7.190 3.642 1.00 82.50 113 SER A CA 1
ATOM 880 C C . SER A 1 113 ? -15.832 7.987 4.946 1.00 82.50 113 SER A C 1
ATOM 882 O O . SER A 1 113 ? -14.879 8.643 5.348 1.00 82.50 113 SER A O 1
ATOM 884 N N . LYS A 1 114 ? -16.947 7.842 5.677 1.00 83.25 114 LYS A N 1
ATOM 885 C CA . LYS A 1 114 ? -17.120 8.470 6.996 1.00 83.25 114 LYS A CA 1
ATOM 886 C C . LYS A 1 114 ? -16.189 7.876 8.053 1.00 83.25 114 LYS A C 1
ATOM 888 O O . LYS A 1 114 ? -15.678 8.616 8.885 1.00 83.25 114 LYS A O 1
ATOM 893 N N . LYS A 1 115 ? -15.960 6.556 8.013 1.00 86.19 115 LYS A N 1
ATOM 894 C CA . LYS A 1 115 ? -14.998 5.883 8.904 1.00 86.19 115 LYS A CA 1
ATOM 895 C C . LYS A 1 115 ? -13.568 6.339 8.610 1.00 86.19 115 LYS A C 1
ATOM 897 O O . LYS A 1 115 ? -12.835 6.642 9.541 1.00 86.19 115 LYS A O 1
ATOM 902 N N . LEU A 1 116 ? -13.209 6.453 7.327 1.00 84.62 116 LEU A N 1
ATOM 903 C CA . LEU A 1 116 ? -11.916 6.998 6.903 1.00 84.62 116 LEU A CA 1
ATOM 904 C C . LEU A 1 116 ? -11.721 8.438 7.379 1.00 84.62 116 LEU A C 1
ATOM 906 O O . LEU A 1 116 ? -10.670 8.733 7.931 1.00 84.62 116 LEU A O 1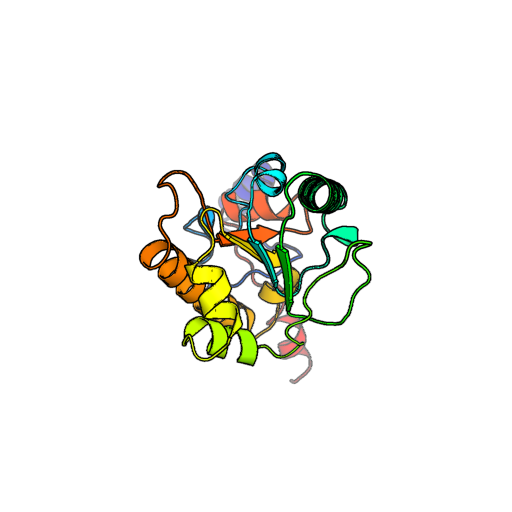
ATOM 910 N N . ALA A 1 117 ? -12.736 9.293 7.228 1.00 83.50 117 ALA A N 1
ATOM 911 C CA . ALA A 1 117 ? -12.678 10.682 7.676 1.00 83.50 117 ALA A CA 1
ATOM 912 C C . ALA A 1 117 ? -12.540 10.807 9.208 1.00 83.50 117 ALA A C 1
ATOM 914 O O . ALA A 1 117 ? -11.837 11.689 9.696 1.00 83.50 117 ALA A O 1
ATOM 915 N N . ALA A 1 118 ? -13.179 9.914 9.971 1.00 87.12 118 ALA A N 1
ATOM 916 C CA . ALA A 1 118 ? -13.127 9.913 11.434 1.00 87.12 118 ALA A CA 1
ATOM 917 C C . ALA A 1 118 ? -11.818 9.346 12.022 1.00 87.12 118 ALA A C 1
ATOM 919 O O . ALA A 1 118 ? -11.531 9.578 13.198 1.00 87.12 118 ALA A O 1
ATOM 920 N N . ALA A 1 119 ? -11.041 8.593 11.240 1.00 86.81 119 ALA A N 1
ATOM 921 C CA . ALA A 1 119 ? -9.790 7.992 11.693 1.00 86.81 119 ALA A CA 1
ATOM 922 C C . ALA A 1 119 ? -8.680 9.048 11.832 1.00 86.81 119 ALA A C 1
ATOM 924 O O . ALA A 1 119 ? -8.534 9.920 10.976 1.00 86.81 119 ALA A O 1
ATOM 925 N N . LYS A 1 120 ? -7.852 8.953 12.883 1.00 86.69 120 LYS A N 1
ATOM 926 C CA . LYS A 1 120 ? -6.730 9.889 13.096 1.00 86.69 120 LYS A CA 1
ATOM 927 C C . LYS A 1 120 ? -5.481 9.441 12.346 1.00 86.69 120 LYS A C 1
ATOM 929 O O . LYS A 1 120 ? -4.768 10.258 11.769 1.00 86.69 120 LYS A O 1
ATOM 934 N N . LYS A 1 121 ? -5.227 8.131 12.329 1.00 89.56 121 LYS A N 1
ATOM 935 C CA . LYS A 1 121 ? -4.124 7.504 11.589 1.00 89.56 121 LYS A CA 1
ATOM 936 C C . LYS A 1 121 ? -4.642 6.488 10.559 1.00 89.56 121 LYS A C 1
ATOM 938 O O . LYS A 1 121 ? -4.461 5.282 10.746 1.00 89.56 121 LYS A O 1
ATOM 943 N N . PRO A 1 122 ? -5.293 6.940 9.467 1.00 91.88 122 PRO A N 1
ATOM 944 C CA . PRO A 1 122 ? -5.726 6.052 8.395 1.00 91.88 122 PRO A CA 1
ATOM 945 C C . PRO A 1 122 ? -4.534 5.579 7.554 1.00 91.88 122 PRO A C 1
ATOM 947 O O . PRO A 1 122 ? -3.631 6.353 7.225 1.00 91.88 122 PRO A O 1
ATOM 9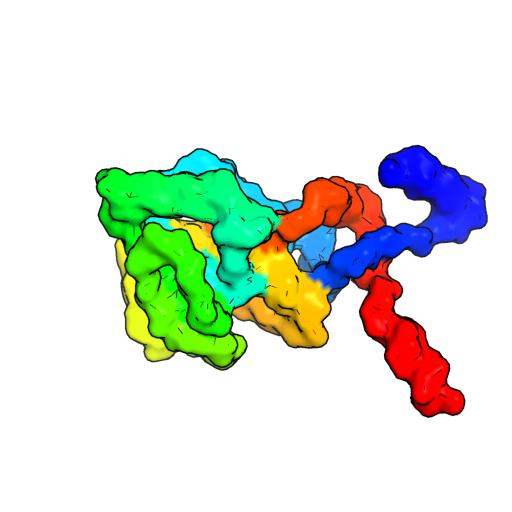50 N N . LEU A 1 123 ? -4.541 4.307 7.169 1.00 92.75 123 LEU A N 1
ATOM 951 C CA . LEU A 1 123 ? -3.516 3.681 6.340 1.00 92.75 123 LEU A CA 1
ATOM 952 C C . LEU A 1 123 ? -4.168 2.994 5.139 1.00 92.75 123 LEU A C 1
ATOM 954 O O . LEU A 1 123 ? -4.933 2.049 5.297 1.00 92.75 123 LEU A O 1
ATOM 958 N N . ILE A 1 124 ? -3.839 3.429 3.926 1.00 93.81 124 ILE A N 1
ATOM 959 C CA . ILE A 1 124 ? -4.318 2.809 2.688 1.00 93.81 124 ILE A CA 1
ATOM 960 C C . ILE A 1 124 ? -3.161 2.036 2.065 1.00 93.81 124 ILE A C 1
ATOM 962 O O . ILE A 1 124 ? -2.125 2.623 1.753 1.00 93.81 124 ILE A O 1
ATOM 966 N N . VAL A 1 125 ? -3.336 0.728 1.879 1.00 94.06 125 VAL A N 1
ATOM 967 C CA . VAL A 1 125 ? -2.322 -0.171 1.319 1.00 94.06 125 VAL A CA 1
ATOM 968 C C . VAL A 1 125 ? -2.836 -0.777 0.020 1.00 94.06 125 VAL A C 1
ATOM 970 O O . VAL A 1 125 ? -3.837 -1.492 0.017 1.00 94.06 125 VAL A O 1
ATOM 973 N N . VAL A 1 126 ? -2.127 -0.527 -1.078 1.00 93.12 126 VAL A N 1
ATOM 974 C CA . VAL A 1 126 ? -2.435 -1.094 -2.399 1.00 93.12 126 VAL A CA 1
ATOM 975 C C . VAL A 1 126 ? -1.421 -2.170 -2.758 1.00 93.12 126 VAL A C 1
ATOM 977 O O . VAL A 1 126 ? -0.219 -1.964 -2.603 1.00 93.12 126 VAL A O 1
ATOM 980 N N . GLY A 1 127 ? -1.891 -3.306 -3.267 1.00 91.50 127 GLY A N 1
ATOM 981 C CA . GLY A 1 127 ? -1.015 -4.355 -3.790 1.00 91.50 127 GLY A CA 1
ATOM 982 C C . GLY A 1 127 ? -0.436 -4.006 -5.157 1.00 91.50 127 GLY A C 1
ATOM 983 O O . GLY A 1 127 ? -1.151 -3.513 -6.031 1.00 91.50 127 GLY A O 1
ATOM 984 N N . ALA A 1 128 ? 0.839 -4.325 -5.379 1.00 86.88 128 ALA A N 1
ATOM 985 C CA . ALA A 1 128 ? 1.476 -4.174 -6.689 1.00 86.88 128 ALA A CA 1
ATOM 986 C C . ALA A 1 128 ? 0.766 -4.977 -7.799 1.00 86.88 128 ALA A C 1
ATOM 988 O O . ALA A 1 128 ? 0.720 -4.528 -8.942 1.00 86.88 128 ALA A O 1
ATOM 989 N N . ASP A 1 129 ? 0.141 -6.111 -7.461 1.00 86.75 129 ASP A N 1
ATOM 990 C CA . ASP A 1 129 ? -0.625 -6.931 -8.411 1.00 86.75 129 ASP A CA 1
ATOM 991 C C . ASP A 1 129 ? -1.881 -6.194 -8.940 1.00 86.75 129 ASP A C 1
ATOM 993 O O . ASP A 1 129 ? -2.342 -6.466 -10.046 1.00 86.75 129 ASP A O 1
ATOM 997 N N . MET A 1 130 ? -2.415 -5.207 -8.205 1.00 85.88 130 MET A N 1
ATOM 998 C CA . MET A 1 130 ? -3.504 -4.354 -8.701 1.00 85.88 130 MET A CA 1
ATOM 999 C C . MET A 1 130 ? -3.002 -3.314 -9.714 1.00 85.88 130 MET A C 1
ATOM 1001 O O . MET A 1 130 ? -3.733 -2.918 -10.620 1.00 85.88 130 MET A O 1
ATOM 1005 N N . LEU A 1 131 ? -1.747 -2.881 -9.569 1.00 84.50 131 LEU A N 1
ATOM 1006 C CA . LEU A 1 131 ? -1.119 -1.865 -10.414 1.00 84.50 131 LEU A CA 1
ATOM 1007 C C . LEU A 1 131 ? -0.582 -2.442 -11.729 1.00 84.50 131 LEU A C 1
ATOM 1009 O O . LEU A 1 131 ? -0.468 -1.712 -12.707 1.00 84.50 131 LEU A O 1
ATOM 1013 N N . SER A 1 132 ? -0.283 -3.740 -11.777 1.00 82.38 132 SER A N 1
ATOM 1014 C CA . SER A 1 132 ? 0.214 -4.414 -12.984 1.00 82.38 132 SER A CA 1
ATOM 1015 C C . SER A 1 132 ? -0.871 -4.704 -14.031 1.00 82.38 132 SER A C 1
ATOM 1017 O O . SER A 1 132 ? -0.556 -5.097 -15.155 1.00 82.38 132 SER A O 1
ATOM 1019 N N . ARG A 1 133 ? -2.150 -4.510 -13.686 1.00 82.75 133 ARG A N 1
ATOM 1020 C CA . ARG A 1 133 ? -3.288 -4.679 -14.598 1.00 82.75 133 ARG A CA 1
ATOM 1021 C C . ARG A 1 133 ? -3.361 -3.551 -15.630 1.00 82.75 133 ARG A C 1
ATOM 1023 O O . ARG A 1 133 ? -2.840 -2.459 -15.421 1.00 82.75 133 ARG A O 1
ATOM 1030 N N . SER A 1 134 ? -4.104 -3.777 -16.714 1.00 80.06 134 SER A N 1
ATOM 1031 C CA . SER A 1 134 ? -4.341 -2.768 -17.759 1.00 80.06 134 SER A CA 1
ATOM 1032 C C . SER A 1 134 ? -5.034 -1.499 -17.246 1.00 80.06 134 SER A C 1
ATOM 1034 O O . SER A 1 134 ? -4.862 -0.432 -17.820 1.00 80.06 134 SER A O 1
ATOM 1036 N N . ASP A 1 135 ? -5.814 -1.603 -16.168 1.00 84.00 135 ASP A N 1
ATOM 1037 C CA . ASP A 1 135 ? -6.484 -0.495 -15.478 1.00 84.00 135 ASP A CA 1
ATOM 1038 C C . ASP A 1 135 ? -5.678 0.072 -14.291 1.00 84.00 135 ASP A C 1
ATOM 1040 O O . ASP A 1 135 ? -6.166 0.946 -13.572 1.00 84.00 135 ASP A O 1
ATOM 1044 N N . GLY A 1 136 ? -4.436 -0.382 -14.086 1.00 84.06 136 GLY A N 1
ATOM 1045 C CA . GLY A 1 136 ? -3.614 -0.039 -12.924 1.00 84.06 136 GLY A CA 1
ATOM 1046 C C . GLY A 1 136 ? -3.335 1.458 -12.767 1.00 84.06 136 GLY A C 1
ATOM 1047 O O . GLY A 1 136 ? -3.362 1.970 -11.648 1.00 84.06 136 GLY A O 1
ATOM 1048 N N . ALA A 1 137 ? -3.147 2.188 -13.872 1.00 85.25 137 ALA A N 1
ATOM 1049 C CA . ALA A 1 137 ? -2.950 3.640 -13.847 1.00 85.25 137 ALA A CA 1
ATOM 1050 C C . ALA A 1 137 ? -4.189 4.388 -13.323 1.00 85.25 137 ALA A C 1
ATOM 1052 O O . ALA A 1 137 ? -4.082 5.258 -12.457 1.00 85.25 137 ALA A O 1
ATOM 1053 N N . ALA A 1 138 ? -5.382 3.996 -13.781 1.00 87.69 138 ALA A N 1
ATOM 1054 C CA . ALA A 1 138 ? -6.640 4.571 -13.313 1.00 87.69 138 ALA A CA 1
ATOM 1055 C C . ALA A 1 138 ? -6.885 4.256 -11.830 1.00 87.69 138 ALA A C 1
ATOM 1057 O O . ALA A 1 138 ? -7.328 5.123 -11.076 1.00 87.69 138 ALA A O 1
ATOM 1058 N N . VAL A 1 139 ? -6.560 3.036 -11.391 1.00 88.62 139 VAL A N 1
ATOM 1059 C CA . VAL A 1 139 ? -6.650 2.647 -9.977 1.00 88.62 139 VAL A CA 1
ATOM 1060 C C . VAL A 1 139 ? -5.693 3.476 -9.126 1.00 88.62 139 VAL A C 1
ATOM 1062 O O . VAL A 1 139 ? -6.119 4.025 -8.113 1.00 88.62 139 VAL A O 1
ATOM 1065 N N . LEU A 1 140 ? -4.433 3.629 -9.546 1.00 88.94 140 LEU A N 1
ATOM 1066 C CA . LEU A 1 140 ? -3.452 4.444 -8.829 1.00 88.94 140 LEU A CA 1
ATOM 1067 C C . LEU A 1 140 ? -3.934 5.890 -8.675 1.00 88.94 140 LEU A C 1
ATOM 1069 O O . LEU A 1 140 ? -3.901 6.424 -7.567 1.00 88.94 140 LEU A O 1
ATOM 1073 N N . ALA A 1 141 ? -4.452 6.491 -9.749 1.00 89.19 141 ALA A N 1
ATOM 1074 C CA . ALA A 1 141 ? -4.987 7.849 -9.724 1.00 89.19 141 ALA A CA 1
ATOM 1075 C C . ALA A 1 141 ? -6.174 7.990 -8.753 1.00 89.19 141 ALA A C 1
ATOM 1077 O O . ALA A 1 141 ? -6.230 8.940 -7.971 1.00 89.19 141 ALA A O 1
ATOM 1078 N N . LEU A 1 142 ? -7.105 7.030 -8.749 1.00 89.94 142 LEU A N 1
ATOM 1079 C CA . LEU A 1 142 ? -8.247 7.031 -7.827 1.00 89.94 142 LEU A CA 1
ATOM 1080 C C . LEU A 1 142 ? -7.814 6.878 -6.366 1.00 89.94 142 LEU A C 1
ATOM 1082 O O . LEU A 1 142 ? -8.353 7.553 -5.491 1.00 89.94 142 LEU A O 1
ATOM 1086 N N . VAL A 1 143 ? -6.829 6.020 -6.090 1.00 90.38 143 VAL A N 1
ATOM 1087 C CA . VAL A 1 143 ? -6.309 5.848 -4.730 1.00 90.38 143 VAL A CA 1
ATOM 1088 C C . VAL A 1 143 ? -5.543 7.094 -4.279 1.00 90.38 143 VAL A C 1
ATOM 1090 O O . VAL A 1 143 ? -5.696 7.513 -3.135 1.00 90.38 143 VAL A O 1
ATOM 1093 N N . GLN A 1 144 ? -4.766 7.733 -5.156 1.00 89.69 144 GLN A N 1
ATOM 1094 C CA . GLN A 1 144 ? -4.106 9.006 -4.849 1.00 89.69 144 GLN A CA 1
ATOM 1095 C C . GLN A 1 144 ? -5.127 10.102 -4.519 1.00 89.69 144 GLN A C 1
ATOM 1097 O O . GLN A 1 144 ? -4.958 10.818 -3.534 1.00 89.69 144 GLN A O 1
ATOM 1102 N N . GLN A 1 145 ? -6.218 10.195 -5.287 1.00 89.75 145 GLN A N 1
ATOM 1103 C CA . GLN A 1 145 ? -7.322 11.111 -4.990 1.00 89.75 145 GLN A CA 1
ATOM 1104 C C . GLN A 1 145 ? -7.976 10.798 -3.641 1.00 89.75 145 GLN A C 1
ATOM 1106 O O . GLN A 1 145 ? -8.228 11.712 -2.859 1.00 89.75 145 GLN A O 1
ATOM 1111 N N . LEU A 1 146 ? -8.219 9.518 -3.345 1.00 89.38 146 LEU A N 1
ATOM 1112 C CA . LEU A 1 146 ? -8.764 9.087 -2.059 1.00 89.38 146 LEU A CA 1
ATOM 1113 C C . LEU A 1 146 ? -7.832 9.463 -0.899 1.00 89.38 146 LEU A C 1
ATOM 1115 O O . LEU A 1 146 ? -8.281 10.048 0.081 1.00 89.38 146 LEU A O 1
ATOM 1119 N N . ALA A 1 147 ? -6.534 9.182 -1.019 1.00 89.25 147 ALA A N 1
ATOM 1120 C CA . ALA A 1 147 ? -5.548 9.511 0.004 1.00 89.25 147 ALA A CA 1
ATOM 1121 C C . ALA A 1 147 ? -5.432 11.027 0.229 1.00 89.25 147 ALA A C 1
ATOM 1123 O O . ALA A 1 147 ? -5.343 11.465 1.376 1.00 89.25 147 ALA A O 1
ATOM 1124 N N . ALA A 1 148 ? -5.481 11.828 -0.841 1.00 88.12 148 ALA A N 1
ATOM 1125 C CA . ALA A 1 148 ? -5.482 13.285 -0.743 1.00 88.12 148 ALA A CA 1
ATOM 1126 C C . ALA A 1 148 ? -6.726 13.792 -0.000 1.00 88.12 148 ALA A C 1
ATOM 1128 O O . ALA A 1 148 ? -6.597 14.611 0.903 1.00 88.12 148 ALA A O 1
ATOM 1129 N N . LYS A 1 149 ? -7.913 13.251 -0.310 1.00 87.06 149 LYS A N 1
ATOM 1130 C CA . LYS A 1 149 ? -9.159 13.601 0.389 1.00 87.06 149 LYS A CA 1
ATOM 1131 C C . LYS A 1 149 ? -9.104 13.266 1.871 1.00 87.06 149 LYS A C 1
ATOM 1133 O O . LYS A 1 149 ? -9.359 14.139 2.687 1.00 87.06 149 LYS A O 1
ATOM 1138 N N . VAL A 1 150 ? -8.690 12.048 2.215 1.00 85.94 150 VAL A N 1
ATOM 1139 C CA . VAL A 1 150 ? -8.542 11.624 3.615 1.00 85.94 150 VAL A CA 1
ATOM 1140 C C . VAL A 1 150 ? -7.541 12.511 4.356 1.00 85.94 150 VAL A C 1
ATOM 1142 O O . VAL A 1 150 ? -7.802 12.920 5.477 1.00 85.94 150 VAL A O 1
ATOM 1145 N N . THR A 1 151 ? -6.429 12.881 3.720 1.00 84.50 151 THR A N 1
ATOM 1146 C CA . THR A 1 151 ? -5.442 13.793 4.327 1.00 84.50 151 THR A CA 1
ATOM 1147 C C . THR A 1 151 ? -6.005 15.204 4.550 1.00 84.50 151 THR A C 1
ATOM 1149 O O . THR A 1 151 ? -5.589 15.878 5.484 1.00 84.50 151 THR A O 1
ATOM 1152 N N . CYS A 1 152 ? -6.932 15.671 3.707 1.00 79.75 152 CYS A N 1
ATOM 1153 C CA . CYS A 1 152 ? -7.574 16.978 3.869 1.00 79.75 152 CYS A CA 1
ATOM 1154 C C . CYS A 1 152 ? -8.748 16.970 4.861 1.00 79.75 152 CYS A C 1
ATOM 1156 O O . CYS A 1 152 ? -9.020 17.998 5.475 1.00 79.75 152 CYS A O 1
ATOM 1158 N N . GLU A 1 153 ? -9.476 15.859 4.965 1.00 77.31 153 GLU A N 1
ATOM 1159 C CA . GLU A 1 153 ? -10.691 15.738 5.782 1.00 77.31 153 GLU A CA 1
ATOM 1160 C C . GLU A 1 153 ? -10.403 15.278 7.215 1.00 77.31 153 GLU A C 1
ATOM 1162 O O . GLU A 1 153 ? -11.101 15.687 8.144 1.00 77.31 153 GLU A O 1
ATOM 1167 N N . SER A 1 154 ? -9.386 14.438 7.399 1.00 72.25 154 SER A N 1
ATOM 1168 C CA . SER A 1 154 ? -8.975 13.922 8.701 1.00 72.25 154 SER A CA 1
ATOM 1169 C C . SER A 1 154 ? -7.859 14.778 9.301 1.00 72.25 154 SER A C 1
ATOM 1171 O O . SER A 1 154 ? -7.001 15.292 8.585 1.00 72.25 154 SER A O 1
ATOM 1173 N N . ASP A 1 155 ? -7.826 14.883 10.632 1.00 74.19 155 ASP A N 1
ATOM 1174 C CA . ASP A 1 155 ? -6.746 15.537 11.390 1.00 74.19 155 ASP A CA 1
ATOM 1175 C C . ASP A 1 155 ? -5.500 14.630 11.438 1.00 74.19 155 ASP A C 1
ATOM 1177 O O . ASP A 1 155 ? -5.072 14.142 12.487 1.00 74.19 155 ASP A O 1
ATOM 1181 N N . VAL A 1 156 ? -4.981 14.303 10.251 1.00 79.19 156 VAL A N 1
ATOM 1182 C CA . VAL A 1 156 ? -3.834 13.416 10.075 1.00 79.19 156 VAL A CA 1
ATOM 1183 C C . VAL A 1 156 ? -2.569 14.179 10.473 1.00 79.19 156 VAL A C 1
ATOM 1185 O O . VAL A 1 156 ? -2.316 15.265 9.944 1.00 79.19 156 VAL A O 1
ATOM 1188 N N . PRO A 1 157 ? -1.713 13.623 11.350 1.00 79.31 157 PRO A N 1
ATOM 1189 C CA . PRO A 1 157 ? -0.429 14.238 11.664 1.00 79.31 157 PRO A CA 1
ATOM 1190 C C . PRO A 1 157 ? 0.400 14.458 10.390 1.00 79.31 157 PRO A C 1
ATOM 1192 O O . PRO A 1 157 ? 0.507 13.551 9.570 1.00 79.31 157 PRO A O 1
ATOM 1195 N N . CYS A 1 158 ? 1.065 15.610 10.246 1.00 73.44 158 CYS A N 1
ATOM 1196 C CA . CYS A 1 158 ? 1.846 15.950 9.041 1.00 73.44 158 CYS A CA 1
ATOM 1197 C C . CYS A 1 158 ? 2.916 14.902 8.650 1.00 73.44 158 CYS A C 1
ATOM 1199 O O . CYS A 1 158 ? 3.309 14.791 7.482 1.00 73.44 158 CYS A O 1
ATOM 1201 N N . ASP A 1 159 ? 3.410 14.139 9.627 1.00 83.75 159 ASP A N 1
ATOM 1202 C CA . ASP A 1 159 ? 4.409 13.087 9.415 1.00 83.75 159 ASP A CA 1
ATOM 1203 C C . ASP A 1 159 ? 3.799 11.774 8.886 1.00 83.75 159 ASP A C 1
ATOM 1205 O O . ASP A 1 159 ? 4.477 10.978 8.238 1.00 83.75 159 ASP A O 1
ATOM 1209 N N . TRP A 1 160 ? 2.498 11.557 9.087 1.00 87.88 160 TRP A N 1
ATOM 1210 C CA . TRP A 1 160 ? 1.832 10.313 8.726 1.00 87.88 160 TRP A CA 1
ATOM 1211 C C . TRP A 1 160 ? 1.511 10.247 7.231 1.00 87.88 160 TRP A C 1
ATOM 1213 O O . TRP A 1 160 ? 0.916 11.161 6.658 1.00 87.88 160 TRP A O 1
ATOM 1223 N N . LYS A 1 161 ? 1.897 9.148 6.572 1.00 91.00 161 LYS A N 1
ATOM 1224 C CA . LYS A 1 161 ? 1.686 8.968 5.129 1.00 91.00 161 LYS A CA 1
ATOM 1225 C C . LYS A 1 161 ? 0.535 8.007 4.871 1.00 91.00 161 LYS A C 1
ATOM 1227 O O . LYS A 1 161 ? 0.662 6.804 5.063 1.00 91.00 161 LYS A O 1
ATOM 1232 N N . VAL A 1 162 ? -0.597 8.527 4.407 1.00 91.00 162 VAL A N 1
ATOM 1233 C CA . VAL A 1 162 ? -1.819 7.726 4.220 1.00 91.00 162 VAL A CA 1
ATOM 1234 C C . VAL A 1 162 ? -1.650 6.673 3.117 1.00 91.00 162 VAL A C 1
ATOM 1236 O O . VAL A 1 162 ? -2.008 5.513 3.312 1.00 91.00 162 VAL A O 1
ATOM 1239 N N . LEU A 1 163 ? -1.065 7.049 1.976 1.00 92.56 163 LEU A N 1
ATOM 1240 C CA . LEU A 1 163 ? -0.878 6.161 0.825 1.00 92.56 163 LEU A CA 1
ATOM 1241 C C . LEU A 1 163 ? 0.358 5.274 0.979 1.00 92.56 163 LEU A C 1
ATOM 1243 O O . LEU A 1 163 ? 1.462 5.776 1.187 1.00 92.56 163 LEU A O 1
ATOM 1247 N N . ASN A 1 164 ? 0.183 3.967 0.803 1.00 93.38 164 ASN A N 1
ATOM 1248 C CA . ASN A 1 164 ? 1.246 2.974 0.858 1.00 93.38 164 ASN A CA 1
ATOM 1249 C C . ASN A 1 164 ? 1.046 1.920 -0.231 1.00 93.38 164 ASN A C 1
ATOM 1251 O O . ASN A 1 164 ? -0.076 1.482 -0.486 1.00 93.38 164 ASN A O 1
ATOM 1255 N N . ILE A 1 165 ? 2.137 1.484 -0.859 1.00 92.31 165 ILE A N 1
ATOM 1256 C CA . ILE A 1 165 ? 2.100 0.434 -1.880 1.00 92.31 165 ILE A CA 1
ATOM 1257 C C . ILE A 1 165 ? 2.960 -0.737 -1.435 1.00 92.31 165 ILE A C 1
ATOM 1259 O O . ILE A 1 165 ? 4.124 -0.576 -1.063 1.00 92.31 165 ILE A O 1
ATOM 1263 N N . LEU A 1 166 ? 2.363 -1.925 -1.463 1.00 91.81 166 LEU A N 1
ATOM 1264 C CA . LEU A 1 166 ? 3.026 -3.162 -1.102 1.00 91.81 166 LEU A CA 1
ATOM 1265 C C . LEU A 1 166 ? 3.619 -3.810 -2.350 1.00 91.81 166 LEU A C 1
ATOM 1267 O O . LEU A 1 166 ? 2.905 -4.278 -3.237 1.00 91.81 166 LEU A O 1
ATOM 1271 N N . GLN A 1 167 ? 4.947 -3.829 -2.402 1.00 90.56 167 GLN A N 1
ATOM 1272 C CA . GLN A 1 167 ? 5.701 -4.491 -3.459 1.00 90.56 167 GLN A CA 1
ATOM 1273 C C . GLN A 1 167 ? 5.906 -5.965 -3.118 1.00 90.56 167 GLN A C 1
ATOM 1275 O O . GLN A 1 167 ? 6.253 -6.312 -1.990 1.00 90.56 167 GLN A O 1
ATOM 1280 N N . LYS A 1 168 ? 5.739 -6.827 -4.119 1.00 85.12 168 LYS A N 1
ATOM 1281 C CA . LYS A 1 168 ? 5.921 -8.280 -3.995 1.00 85.12 168 LYS A CA 1
ATOM 1282 C C . LYS A 1 168 ? 7.369 -8.719 -4.208 1.00 85.12 168 LYS A C 1
ATOM 1284 O O . LYS A 1 168 ? 7.818 -9.695 -3.615 1.00 85.12 168 LYS A O 1
ATOM 1289 N N . ALA A 1 169 ? 8.107 -7.994 -5.048 1.00 84.69 169 ALA A N 1
ATOM 1290 C CA . ALA A 1 169 ? 9.486 -8.306 -5.395 1.00 84.69 169 ALA A CA 1
ATOM 1291 C C . ALA A 1 169 ? 10.465 -7.310 -4.767 1.00 84.69 169 ALA A C 1
ATOM 1293 O O . ALA A 1 169 ? 10.334 -6.097 -4.927 1.00 84.69 169 ALA A O 1
ATOM 1294 N N . ALA A 1 170 ? 11.501 -7.836 -4.108 1.00 83.94 170 ALA A N 1
ATOM 1295 C CA . ALA A 1 170 ? 12.542 -7.029 -3.471 1.00 83.94 170 ALA A CA 1
ATOM 1296 C C . ALA A 1 170 ? 13.371 -6.211 -4.481 1.00 83.94 170 ALA A C 1
ATOM 1298 O O . ALA A 1 170 ? 13.855 -5.129 -4.157 1.00 83.94 170 ALA A O 1
ATOM 1299 N N . SER A 1 171 ? 13.526 -6.711 -5.711 1.00 86.50 171 SER A N 1
ATOM 1300 C CA . SER A 1 171 ? 14.254 -6.037 -6.792 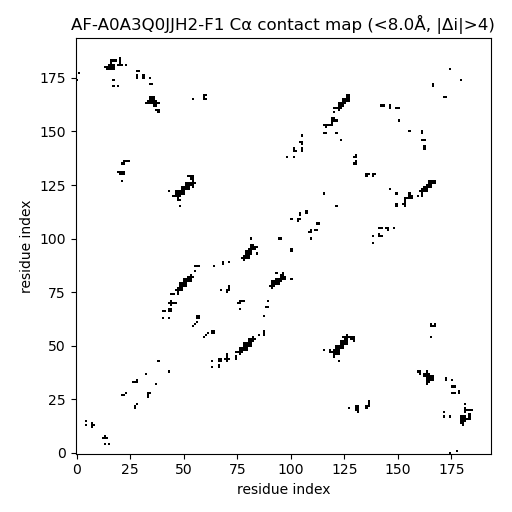1.00 86.50 171 SER A CA 1
ATOM 1301 C C . SER A 1 171 ? 13.489 -4.856 -7.392 1.00 86.50 171 SER A C 1
ATOM 1303 O O . SER A 1 171 ? 14.125 -3.946 -7.924 1.00 86.50 171 SER A O 1
ATOM 1305 N N . GLN A 1 172 ? 12.155 -4.845 -7.290 1.00 86.12 172 GLN A N 1
ATOM 1306 C CA . GLN A 1 172 ? 11.313 -3.879 -7.994 1.00 86.12 172 GLN A CA 1
ATOM 1307 C C . GLN A 1 172 ? 11.579 -2.454 -7.517 1.00 86.12 172 GLN A C 1
ATOM 1309 O O . GLN A 1 172 ? 11.880 -1.593 -8.330 1.00 86.12 172 GLN A O 1
ATOM 1314 N N . VAL A 1 173 ? 11.564 -2.208 -6.204 1.00 88.44 173 VAL A N 1
ATOM 1315 C CA . VAL A 1 173 ? 11.798 -0.863 -5.644 1.00 88.44 173 VAL A CA 1
ATOM 1316 C C . VAL A 1 173 ? 13.133 -0.286 -6.112 1.00 88.44 173 VAL A C 1
ATOM 1318 O O . VAL A 1 173 ? 13.195 0.863 -6.535 1.00 88.44 173 VAL A O 1
ATOM 1321 N N . ALA A 1 174 ? 14.191 -1.100 -6.096 1.00 86.81 174 ALA A N 1
ATOM 1322 C CA . ALA A 1 174 ? 15.506 -0.673 -6.554 1.00 86.81 174 ALA A CA 1
ATOM 1323 C C . ALA A 1 174 ? 15.518 -0.372 -8.062 1.00 86.81 174 ALA A C 1
ATOM 1325 O O . ALA A 1 174 ? 16.191 0.560 -8.492 1.00 86.81 174 ALA A O 1
ATOM 1326 N N . ALA A 1 175 ? 14.784 -1.143 -8.871 1.00 85.81 175 ALA A N 1
ATOM 1327 C CA . ALA A 1 175 ? 14.660 -0.886 -10.305 1.00 85.81 175 ALA A CA 1
ATOM 1328 C C . ALA A 1 175 ? 13.901 0.414 -10.604 1.00 85.81 175 ALA A C 1
ATOM 1330 O O . ALA A 1 175 ? 14.314 1.161 -11.488 1.00 85.81 175 ALA A O 1
ATOM 1331 N N . LEU A 1 176 ? 12.840 0.699 -9.842 1.00 85.38 176 LEU A N 1
ATOM 1332 C CA . LEU A 1 176 ? 12.078 1.947 -9.942 1.00 85.38 176 LEU A CA 1
ATOM 1333 C C . LEU A 1 176 ? 12.936 3.151 -9.529 1.00 85.38 176 LEU A C 1
ATOM 1335 O O . LEU A 1 176 ? 12.975 4.139 -10.253 1.00 85.38 176 LEU A O 1
ATOM 1339 N N . ASP A 1 177 ? 13.716 3.023 -8.449 1.00 86.12 177 ASP A N 1
ATOM 1340 C CA . ASP A 1 177 ? 14.671 4.052 -8.006 1.00 86.12 177 ASP A CA 1
ATOM 1341 C C . ASP A 1 177 ? 15.767 4.325 -9.055 1.00 86.12 177 ASP A C 1
ATOM 1343 O O . ASP A 1 177 ? 16.255 5.446 -9.183 1.00 86.12 177 ASP A O 1
ATOM 1347 N N . MET A 1 178 ? 16.166 3.304 -9.819 1.00 79.31 178 MET A N 1
ATOM 1348 C CA . MET A 1 178 ? 17.132 3.432 -10.914 1.00 79.31 178 MET A CA 1
ATOM 1349 C C . MET A 1 178 ? 16.497 3.877 -12.237 1.00 79.31 178 MET A C 1
ATOM 1351 O O . MET A 1 178 ? 17.226 3.958 -13.227 1.00 79.31 178 MET A O 1
ATOM 1355 N N . VAL A 1 179 ? 15.195 4.185 -12.274 1.00 71.12 179 VAL A N 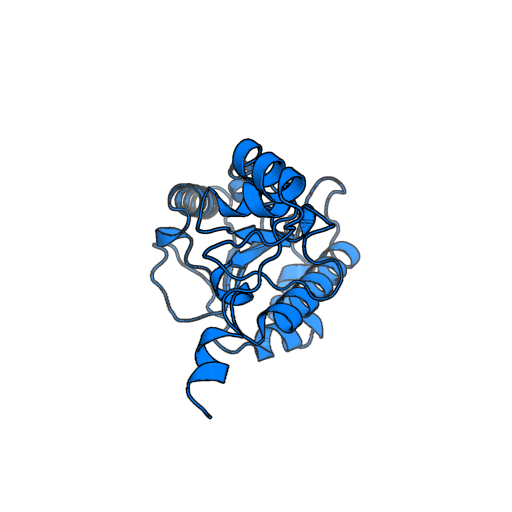1
ATOM 1356 C CA . VAL A 1 179 ? 14.448 4.576 -13.483 1.00 71.12 179 VAL A CA 1
ATOM 1357 C C . VAL A 1 179 ? 14.694 3.578 -14.624 1.00 71.12 179 VAL A C 1
ATOM 1359 O O . VAL A 1 179 ? 15.180 3.931 -15.697 1.00 71.12 179 VAL A O 1
ATOM 1362 N N . CYS A 1 180 ? 14.452 2.291 -14.366 1.00 59.06 180 CYS A N 1
ATOM 1363 C CA . CYS A 1 180 ? 14.356 1.298 -15.436 1.00 59.06 180 CYS A CA 1
ATOM 1364 C C . CYS A 1 180 ? 13.010 1.462 -16.165 1.00 59.06 180 CYS A C 1
ATOM 1366 O O . CYS A 1 180 ? 11.973 1.608 -15.517 1.00 59.06 180 CYS A O 1
ATOM 1368 N N . ILE A 1 181 ? 13.020 1.436 -17.500 1.00 59.22 181 ILE A N 1
ATOM 1369 C CA . ILE A 1 181 ? 11.814 1.572 -18.326 1.00 59.22 181 ILE A CA 1
ATOM 1370 C C . ILE A 1 181 ? 11.033 0.253 -18.325 1.00 59.22 181 ILE A C 1
ATOM 1372 O O . ILE A 1 181 ? 11.481 -0.782 -18.809 1.00 59.22 181 ILE A O 1
ATOM 1376 N N . ILE A 1 182 ? 9.807 0.283 -17.818 1.00 56.50 182 ILE A N 1
ATOM 1377 C CA . ILE A 1 182 ? 8.991 -0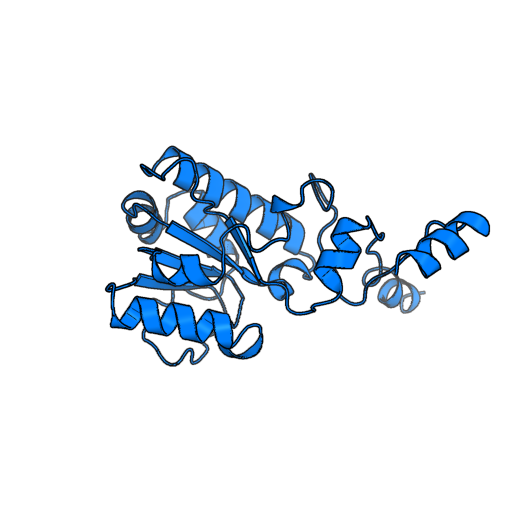.921 -17.643 1.00 56.50 182 ILE A CA 1
ATOM 1378 C C . ILE A 1 182 ? 8.045 -1.071 -18.831 1.00 56.50 182 ILE A C 1
ATOM 1380 O O . ILE A 1 182 ? 6.947 -0.524 -18.838 1.00 56.50 182 ILE A O 1
ATOM 1384 N N . LEU A 1 183 ? 8.454 -1.824 -19.850 1.00 49.97 183 LEU A N 1
ATOM 1385 C CA . LEU A 1 183 ? 7.618 -2.120 -21.020 1.00 49.97 183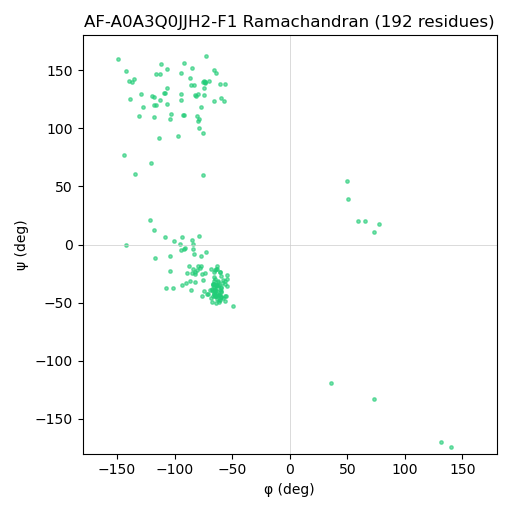 LEU A CA 1
ATOM 1386 C C . LEU A 1 183 ? 7.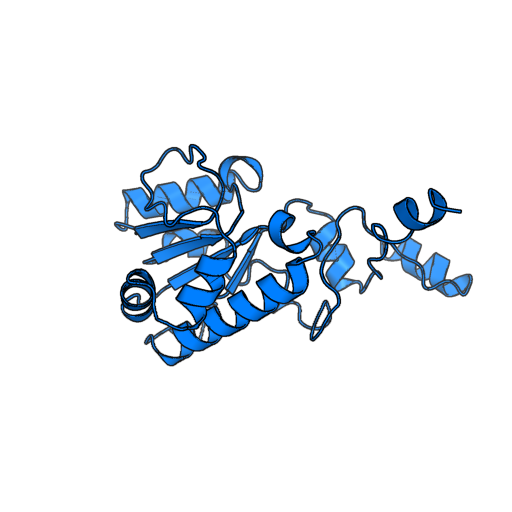675 -3.606 -21.385 1.00 49.97 183 LEU A C 1
ATOM 1388 O O . LEU A 1 183 ? 8.093 -3.952 -22.484 1.00 49.97 183 LEU A O 1
ATOM 1392 N N . PHE A 1 184 ? 7.255 -4.506 -20.488 1.00 42.34 184 PHE A N 1
ATOM 1393 C CA . PHE A 1 184 ? 7.285 -5.942 -20.812 1.00 42.34 184 PHE A CA 1
ATOM 1394 C C . PHE A 1 184 ? 5.943 -6.597 -21.164 1.00 42.34 184 PHE A C 1
ATOM 1396 O O . PHE A 1 184 ? 5.959 -7.704 -21.692 1.00 42.34 184 PHE A O 1
ATOM 1403 N N . TYR A 1 185 ? 4.783 -5.948 -20.980 1.00 39.34 185 TYR A N 1
ATOM 1404 C CA . TYR A 1 185 ? 3.505 -6.658 -21.194 1.00 39.34 185 TYR A CA 1
ATOM 1405 C C . TYR A 1 185 ? 2.742 -6.349 -22.493 1.00 39.34 185 TYR A C 1
ATOM 1407 O O . TYR A 1 185 ? 2.001 -7.207 -22.966 1.00 39.34 185 TYR A O 1
ATOM 1415 N N . ASN A 1 186 ? 2.953 -5.199 -23.143 1.00 38.06 186 ASN A N 1
ATOM 1416 C CA . ASN A 1 186 ? 2.182 -4.863 -24.356 1.00 38.06 186 ASN A CA 1
ATOM 1417 C C . ASN A 1 186 ? 2.757 -5.448 -25.661 1.00 38.06 186 ASN A C 1
ATOM 1419 O O . ASN A 1 186 ? 2.005 -5.687 -26.604 1.00 38.06 186 ASN A O 1
ATOM 1423 N N . ASN A 1 187 ? 4.060 -5.741 -25.734 1.00 36.31 187 ASN A N 1
ATOM 1424 C CA . ASN A 1 187 ? 4.689 -6.152 -27.000 1.00 36.31 187 ASN A CA 1
ATOM 1425 C C . ASN A 1 187 ? 4.630 -7.661 -27.302 1.00 36.31 187 ASN A C 1
ATOM 1427 O O . ASN A 1 187 ? 4.766 -8.051 -28.461 1.00 36.31 187 ASN A O 1
ATOM 1431 N N . LEU A 1 188 ? 4.381 -8.527 -26.314 1.00 38.94 188 LEU A N 1
ATOM 1432 C CA . LEU A 1 188 ? 4.335 -9.980 -26.546 1.00 38.94 188 LEU A CA 1
ATOM 1433 C C . LEU A 1 188 ? 2.989 -10.480 -27.098 1.00 38.94 188 LEU A C 1
ATOM 1435 O O . LEU A 1 188 ? 2.963 -11.499 -27.787 1.00 38.94 188 LEU A O 1
ATOM 1439 N N . HIS A 1 189 ? 1.882 -9.770 -26.854 1.00 38.12 189 HIS A N 1
ATOM 1440 C CA . HIS A 1 189 ? 0.573 -10.128 -27.420 1.00 38.12 189 HIS A CA 1
ATOM 1441 C C . HIS A 1 189 ? 0.295 -9.494 -28.789 1.00 38.12 189 HIS A C 1
ATOM 1443 O O . HIS A 1 189 ? -0.445 -10.084 -29.576 1.00 38.12 189 HIS A O 1
ATOM 1449 N N . SER A 1 190 ? 0.927 -8.361 -29.114 1.00 35.50 190 SER A N 1
ATOM 1450 C CA . SER A 1 190 ? 0.774 -7.717 -30.428 1.00 35.50 190 SER A CA 1
ATOM 1451 C C . SER A 1 190 ? 1.370 -8.568 -31.565 1.00 35.50 190 SER A C 1
ATOM 1453 O O . SER A 1 190 ? 0.775 -8.703 -32.628 1.00 35.50 190 SER A O 1
ATOM 1455 N N . ASN A 1 191 ? 2.472 -9.283 -31.304 1.00 35.44 191 ASN A N 1
ATOM 1456 C CA . ASN A 1 191 ? 3.123 -10.170 -32.283 1.00 35.44 191 ASN A CA 1
ATOM 1457 C C . ASN A 1 191 ? 2.450 -11.548 -32.474 1.00 35.44 191 ASN A C 1
ATOM 1459 O O . ASN A 1 191 ? 2.998 -12.403 -33.163 1.00 35.44 191 ASN A O 1
ATOM 1463 N N . LYS A 1 192 ? 1.276 -11.794 -31.874 1.00 35.12 192 LYS A N 1
ATOM 1464 C CA . LYS A 1 192 ? 0.454 -12.991 -32.149 1.00 35.12 192 LYS A CA 1
ATOM 1465 C C . LYS A 1 192 ? -0.820 -12.686 -32.951 1.00 35.12 192 LYS A C 1
ATOM 1467 O O . LYS A 1 192 ? -1.640 -13.584 -33.120 1.00 35.12 192 LYS A O 1
ATOM 1472 N N . GLN A 1 193 ? -0.999 -11.449 -33.426 1.00 34.16 193 GLN A N 1
ATOM 1473 C CA . GLN A 1 193 ? -2.152 -11.035 -34.240 1.00 34.16 193 GLN A CA 1
ATOM 1474 C C . GLN A 1 193 ? -1.782 -10.465 -35.625 1.00 34.16 193 GLN A C 1
ATOM 1476 O O . GLN A 1 193 ? -2.603 -9.780 -36.233 1.00 34.16 193 GLN A O 1
ATOM 1481 N N . GLN A 1 194 ? -0.590 -10.768 -36.146 1.00 36.66 194 GLN A N 1
ATOM 1482 C CA . GLN A 1 194 ? -0.251 -10.560 -37.561 1.00 36.66 194 GLN A CA 1
ATOM 1483 C C . GLN A 1 194 ? -0.033 -11.893 -38.266 1.00 36.66 194 GLN A C 1
ATOM 1485 O O . GLN A 1 194 ? 0.586 -12.785 -37.643 1.00 36.66 194 GLN A O 1
#

Foldseek 3Di:
DVVVCVVCVVVVHLAFADPFDFDCPDCRLVDLLLAAQLDDLLCLLVWQEEEEEADQCVQQPVSSLVSVVNSCVPVVRAYEYEADDDCSVDDHHDPYHDLVVLVCLLVVVDPCVVVLLATQQAAYEYESVCRRDPCNVVSSVSVVSNQVVSPVRHNHPPSHRRDHYRYRDPVVSVCSVVVNDHDDPPPPVVVVPD

Secondary structure (DSSP, 8-state):
-HHHHHHHHHTT------SS----STTTTTSGGGTS--S-GGGGGS-SEEEEES--HHHH-HHHHHHHHHHHHHH--EEEEESS----SS--EEEES-THHHHHHHTT-SHHHHHHHH-SSEEEEEEHHHHSSTTHHHHHHHHHHHHHHHHHHS---TT---EEEE-S-HHHHHHHHTT-----SSHHHHTT--

Mean predicted aligned error: 7.44 Å

Organism: Diaphorina citri (NCBI:txid121845)

pLDDT: mean 83.22, std 13.25, range [34.16, 94.06]

Nearest PDB structures (foldseek):
  6zkh-assembly1_3  TM=9.868E-01  e=1.623E-21  Ovis aries
  8uew-assembly1_1G  TM=9.796E-01  e=1.302E-20  Sus scrofa
  6ztq-assembly1_G  TM=9.817E-01  e=6.310E-20  Mus musculus
  8esz-assembly1_S1  TM=9.727E-01  e=2.229E-19  Drosophila melanogaster
  5xtb-assembly1_M  TM=9.659E-01  e=6.519E-19  Homo sapiens

InterPro domains:
  IPR006656 Molybdopterin oxidoreductase [PF00384] (1-180)

Sequence (194 aa):
MVALKDLLNKLGSEDLYTEYAFPLEGAGTDLRANYLLNNKIAGAEEADLILLIGTNPRFEAPLFNARIRKGYLTNELDVAYIGPKVDLRYDYEHLGESADLIKQLASGSHAFSKKLAAAKKPLIVVGADMLSRSDGAAVLALVQQLAAKVTCESDVPCDWKVLNILQKAASQVAALDMVCIILFYNNLHSNKQQ

Solvent-accessible surface area (backbone atoms only — not comparable to full-atom values): 10854 Å² total; per-residue (Å²): 106,68,72,57,51,57,49,36,49,73,72,74,40,82,88,36,76,52,93,69,53,56,48,67,66,83,66,27,65,79,45,64,68,72,60,30,56,61,48,55,68,74,51,51,34,71,33,44,31,38,40,37,36,51,51,57,42,67,77,58,36,47,70,52,36,52,30,41,52,48,12,39,76,72,59,70,31,45,39,35,36,38,30,79,93,71,92,74,90,64,88,60,48,75,79,44,62,58,73,64,54,52,52,33,42,51,69,54,74,36,79,62,35,58,55,50,36,71,27,54,38,43,36,39,37,35,19,43,74,46,30,48,43,97,59,10,48,63,51,50,52,39,49,52,51,33,38,52,49,40,56,71,66,14,82,46,55,92,86,64,52,36,52,27,27,48,63,72,51,85,64,52,60,59,39,40,75,65,67,46,51,59,74,70,75,70,67,70,61,58,75,72,77,116